Protein AF-A0A357MAT4-F1 (afdb_monomer_lite)

pLDDT: mean 71.44, std 9.18, range [45.97, 84.75]

Secondary structure (DSSP, 8-state):
-HHHHHHHHHHHHHTS--GGGT--HHHHHHHHHHHHHHHHH-HHHHHHHHHHHHHHHHHHHHHHHHHHHHHHHHHHHHTT--S--HHHHHHHHHHHHHHHHHHHHHHHHHHHHHHHHHHHHHHHHHTT-HHHHHHHHHHHHHHHHHHHHHHHHHHHHHHHHHTTS-HHHHHHHHHHTHHHHHHHHHHHHHHHHHHHHHHHHHHHHSTTHHHHHHHHHTHHHHHHHHHHHHHHHHHHHHHHHS--

Structure (mmCIF, N/CA/C/O backbone):
data_AF-A0A357MAT4-F1
#
_entry.id   AF-A0A357MAT4-F1
#
loop_
_atom_site.group_PDB
_atom_site.id
_atom_site.type_symbol
_atom_site.label_atom_id
_atom_site.label_alt_id
_atom_site.label_comp_id
_atom_site.label_asym_id
_atom_site.label_entity_id
_atom_site.label_seq_id
_atom_site.pdbx_PDB_ins_code
_atom_site.Cartn_x
_atom_site.Cartn_y
_atom_site.Cartn_z
_atom_site.occupancy
_atom_site.B_iso_or_equiv
_atom_site.auth_seq_id
_atom_site.auth_comp_id
_atom_site.auth_asym_id
_atom_site.auth_atom_id
_atom_site.pdbx_PDB_model_num
ATOM 1 N N . MET A 1 1 ? 20.021 -14.753 -4.286 1.00 45.97 1 MET A N 1
ATOM 2 C CA . MET A 1 1 ? 19.630 -13.656 -5.207 1.00 45.97 1 MET A CA 1
ATOM 3 C C . MET A 1 1 ? 20.677 -13.341 -6.278 1.00 45.97 1 MET A C 1
ATOM 5 O O . MET A 1 1 ? 20.284 -13.210 -7.426 1.00 45.97 1 MET A O 1
ATOM 9 N N . TYR A 1 2 ? 21.981 -13.279 -5.967 1.00 47.91 2 TYR A N 1
ATOM 10 C CA . TYR A 1 2 ? 23.030 -12.974 -6.963 1.00 47.91 2 TYR A CA 1
ATOM 11 C C . TYR A 1 2 ? 23.080 -13.967 -8.148 1.00 47.91 2 TYR A C 1
ATOM 13 O O . TYR A 1 2 ? 23.203 -13.549 -9.293 1.00 47.91 2 TYR A O 1
ATOM 21 N N . GLY A 1 3 ? 22.872 -15.271 -7.908 1.00 52.88 3 GLY A N 1
ATOM 22 C CA . GLY A 1 3 ? 22.793 -16.282 -8.978 1.00 52.88 3 GLY A CA 1
ATOM 23 C C . GLY A 1 3 ? 21.565 -16.158 -9.895 1.00 52.88 3 GLY A C 1
ATOM 24 O O . GLY A 1 3 ? 21.659 -16.436 -11.087 1.00 52.88 3 GLY A O 1
ATOM 25 N N . PHE A 1 4 ? 20.435 -15.668 -9.370 1.00 51.75 4 PHE A N 1
ATOM 26 C CA . PHE A 1 4 ? 19.245 -15.371 -10.176 1.00 51.75 4 PHE A CA 1
ATOM 27 C C . PHE A 1 4 ? 19.515 -14.165 -11.078 1.00 51.75 4 PHE A C 1
ATOM 29 O O . PHE A 1 4 ? 19.308 -14.238 -12.275 1.00 51.75 4 PHE A O 1
ATOM 36 N N . ILE A 1 5 ? 20.104 -13.094 -10.539 1.00 53.62 5 ILE A N 1
ATOM 37 C CA . ILE A 1 5 ? 20.473 -11.903 -11.322 1.00 53.62 5 ILE A CA 1
ATOM 38 C C . ILE A 1 5 ? 21.518 -12.249 -12.398 1.00 53.62 5 ILE A C 1
ATOM 40 O O . ILE A 1 5 ? 21.397 -11.814 -13.540 1.00 53.62 5 ILE A O 1
ATOM 44 N N . ARG A 1 6 ? 22.513 -13.083 -12.079 1.00 52.91 6 ARG A N 1
ATOM 45 C CA . ARG A 1 6 ? 23.557 -13.482 -13.034 1.00 52.91 6 ARG A CA 1
ATOM 46 C C . ARG A 1 6 ? 23.057 -14.409 -14.147 1.00 52.91 6 ARG A C 1
ATOM 48 O O . ARG A 1 6 ? 23.555 -14.311 -15.258 1.00 52.91 6 ARG A O 1
ATOM 55 N N . SER A 1 7 ? 22.098 -15.291 -13.869 1.00 54.94 7 SER A N 1
ATOM 56 C CA . SER A 1 7 ? 21.519 -16.177 -14.896 1.00 54.94 7 SER A CA 1
ATOM 57 C C . SER A 1 7 ? 20.411 -15.506 -15.707 1.00 54.94 7 SER A C 1
ATOM 59 O O . SER A 1 7 ? 20.266 -15.796 -16.886 1.00 54.94 7 SER A O 1
ATOM 61 N N . ALA A 1 8 ? 19.661 -14.588 -15.095 1.00 56.62 8 ALA A N 1
ATOM 62 C CA . ALA A 1 8 ? 18.518 -13.913 -15.701 1.00 56.62 8 ALA A CA 1
ATOM 63 C C . ALA A 1 8 ? 18.887 -12.650 -16.468 1.00 56.62 8 ALA A C 1
ATOM 65 O O . ALA A 1 8 ? 18.493 -12.452 -17.609 1.00 56.62 8 ALA A O 1
ATOM 66 N N . ILE A 1 9 ? 19.592 -11.752 -15.788 1.00 54.16 9 ILE A N 1
ATOM 67 C CA . ILE A 1 9 ? 19.637 -10.333 -16.139 1.00 54.16 9 ILE A CA 1
ATOM 68 C C . ILE A 1 9 ? 20.920 -10.020 -16.911 1.00 54.16 9 ILE A C 1
ATOM 70 O O . ILE A 1 9 ? 20.888 -9.246 -17.859 1.00 54.16 9 ILE A O 1
ATOM 74 N N . VAL A 1 10 ? 22.038 -10.665 -16.569 1.00 58.78 10 VAL A N 1
ATOM 75 C CA . VAL A 1 10 ? 23.327 -10.480 -17.260 1.00 58.78 10 VAL A CA 1
ATOM 76 C C . VAL A 1 10 ? 23.287 -10.847 -18.753 1.00 58.78 10 VAL A C 1
ATOM 78 O O . VAL A 1 10 ? 23.742 -10.024 -19.543 1.00 58.78 10 VAL A O 1
ATOM 81 N N . PRO A 1 11 ? 22.736 -11.997 -19.194 1.00 60.16 11 PRO A N 1
ATOM 82 C CA . PRO A 1 11 ? 22.680 -12.304 -20.627 1.00 60.16 11 PRO A CA 1
ATOM 83 C C . PRO A 1 11 ? 21.765 -11.344 -21.404 1.00 60.16 11 PRO A C 1
ATOM 85 O O . PRO A 1 11 ? 22.065 -11.002 -22.543 1.00 60.16 11 PRO A O 1
ATOM 88 N N . ILE A 1 12 ? 20.697 -10.851 -20.769 1.00 58.66 12 ILE A N 1
ATOM 89 C CA . ILE A 1 12 ? 19.778 -9.850 -21.334 1.00 58.66 12 ILE A CA 1
ATOM 90 C C . ILE A 1 12 ? 20.476 -8.484 -21.462 1.00 58.66 12 ILE A C 1
ATOM 92 O O . ILE A 1 12 ? 20.343 -7.818 -22.483 1.00 58.66 12 ILE A O 1
ATOM 96 N N . LEU A 1 13 ? 21.262 -8.066 -20.463 1.00 57.44 13 LEU A N 1
ATOM 97 C CA . LEU A 1 13 ? 22.020 -6.809 -20.527 1.00 57.44 13 LEU A CA 1
ATOM 98 C C . LEU A 1 13 ? 23.170 -6.856 -21.537 1.00 57.44 13 LEU A C 1
ATOM 100 O O . LEU A 1 13 ? 23.398 -5.870 -22.225 1.00 57.44 13 LEU A O 1
ATOM 104 N N . LEU A 1 14 ? 23.871 -7.987 -21.656 1.00 58.31 14 LEU A N 1
ATOM 105 C CA . LEU A 1 14 ? 24.974 -8.148 -22.614 1.00 58.31 14 LEU A CA 1
ATOM 106 C C . LEU A 1 14 ? 24.498 -8.201 -24.073 1.00 58.31 14 LEU A C 1
ATOM 108 O O . LEU A 1 14 ? 25.274 -7.903 -24.976 1.00 58.31 14 LEU A O 1
ATOM 112 N N . ARG A 1 15 ? 23.235 -8.577 -24.311 1.00 62.19 15 ARG A N 1
ATOM 113 C CA . ARG A 1 15 ? 22.620 -8.638 -25.647 1.00 62.19 15 ARG A CA 1
ATOM 114 C C . ARG A 1 15 ? 21.902 -7.338 -26.032 1.00 62.19 15 ARG A C 1
ATOM 116 O O . ARG A 1 15 ? 21.429 -7.221 -27.160 1.00 62.19 15 ARG A O 1
ATOM 123 N N . TYR A 1 16 ? 21.823 -6.365 -25.120 1.00 55.22 16 TYR A N 1
ATOM 124 C CA . TYR A 1 16 ? 21.190 -5.078 -25.383 1.00 55.22 16 TYR A CA 1
ATOM 125 C C . TYR A 1 16 ? 22.105 -4.205 -26.261 1.00 55.22 16 TYR A C 1
ATOM 127 O O . TYR A 1 16 ? 23.235 -3.921 -25.864 1.00 55.22 16 TYR A O 1
ATOM 135 N N . PRO A 1 17 ? 21.649 -3.758 -27.446 1.00 54.06 17 PRO A N 1
ATOM 136 C CA . PRO A 1 17 ? 22.459 -2.929 -28.327 1.00 54.06 17 PRO A CA 1
ATOM 137 C C . PRO A 1 17 ? 22.565 -1.514 -27.748 1.00 54.06 17 PRO A C 1
ATOM 139 O O . PRO A 1 17 ? 21.643 -0.689 -27.856 1.00 54.06 17 PRO A O 1
ATOM 142 N N . ASP A 1 18 ? 23.695 -1.247 -27.098 1.00 54.62 18 ASP A N 1
ATOM 143 C CA . ASP A 1 18 ? 24.001 0.071 -26.565 1.00 54.62 18 ASP A CA 1
ATOM 144 C C . ASP A 1 18 ? 24.353 1.053 -27.694 1.00 54.62 18 ASP A C 1
ATOM 146 O O . ASP A 1 18 ? 24.958 0.681 -28.707 1.00 54.62 18 ASP A O 1
ATOM 150 N N . LYS A 1 19 ? 23.949 2.318 -27.538 1.00 52.38 19 LYS A N 1
ATOM 151 C CA . LYS A 1 19 ? 24.210 3.372 -28.541 1.00 52.38 19 LYS A CA 1
ATOM 152 C C . LYS A 1 19 ? 25.709 3.643 -28.678 1.00 52.38 19 LYS A C 1
ATOM 154 O O . LYS A 1 19 ? 26.174 3.903 -29.783 1.00 52.38 19 LYS A O 1
ATOM 159 N N . ASP A 1 20 ? 26.443 3.485 -27.582 1.00 51.28 20 ASP A N 1
ATOM 160 C CA . ASP A 1 20 ? 27.891 3.693 -27.518 1.00 51.28 20 ASP A CA 1
ATOM 161 C C . ASP A 1 20 ? 28.686 2.508 -28.106 1.00 51.28 20 ASP A C 1
ATOM 163 O O . ASP A 1 20 ? 29.877 2.630 -28.377 1.00 51.28 20 ASP A O 1
ATOM 167 N N . ALA A 1 21 ? 28.019 1.377 -28.375 1.00 50.16 21 ALA A N 1
ATOM 168 C CA . ALA A 1 21 ? 28.594 0.167 -28.969 1.00 50.16 21 ALA A CA 1
ATOM 169 C C . ALA A 1 21 ? 28.210 -0.035 -30.455 1.00 50.16 21 ALA A C 1
ATOM 171 O O . ALA A 1 21 ? 28.387 -1.125 -30.997 1.00 50.16 21 ALA A O 1
ATOM 172 N N . GLY A 1 22 ? 27.668 0.994 -31.126 1.00 46.72 22 GLY A N 1
ATOM 173 C CA . GLY A 1 22 ? 27.293 0.934 -32.550 1.00 46.72 22 GLY A CA 1
ATOM 174 C C . GLY A 1 22 ? 25.881 0.401 -32.834 1.00 46.72 22 GLY A C 1
ATOM 175 O O . GLY A 1 22 ? 25.564 0.061 -33.975 1.00 46.72 22 GLY A O 1
ATOM 176 N N . GLY A 1 23 ? 25.008 0.327 -31.823 1.00 54.97 23 GLY A N 1
ATOM 177 C CA . GLY A 1 23 ? 23.627 -0.133 -31.979 1.00 54.97 23 GLY A CA 1
ATOM 178 C C . GLY A 1 23 ? 22.739 0.846 -32.760 1.00 54.97 23 GLY A C 1
ATOM 179 O O . GLY A 1 23 ? 22.463 1.956 -32.303 1.00 54.97 23 GLY A O 1
ATOM 180 N N . SER A 1 24 ? 22.220 0.419 -33.917 1.00 60.38 24 SER A N 1
ATOM 181 C CA . SER A 1 24 ? 21.216 1.176 -34.677 1.00 60.38 24 SER A CA 1
ATOM 182 C C . SER A 1 24 ? 19.848 1.160 -33.972 1.00 60.38 24 SER A C 1
ATOM 184 O O . SER A 1 24 ? 19.493 0.202 -33.282 1.00 60.38 24 SER A O 1
ATOM 186 N N . GLY A 1 25 ? 19.029 2.203 -34.168 1.00 60.25 25 GLY A N 1
ATOM 187 C CA . GLY A 1 25 ? 17.660 2.258 -33.621 1.00 60.25 25 GLY A CA 1
ATOM 188 C C . GLY A 1 25 ? 16.782 1.064 -34.037 1.00 60.25 25 GLY A C 1
ATOM 189 O O . GLY A 1 25 ? 15.909 0.647 -33.278 1.00 60.25 25 GLY A O 1
ATOM 190 N N . MET A 1 26 ? 17.084 0.460 -35.192 1.00 57.47 26 MET A N 1
ATOM 191 C CA . MET A 1 26 ? 16.448 -0.758 -35.702 1.00 57.47 26 MET A CA 1
ATOM 192 C C . MET A 1 26 ? 16.825 -2.005 -34.886 1.00 57.47 26 MET A C 1
ATOM 194 O O . MET A 1 26 ? 15.960 -2.825 -34.593 1.00 57.47 26 MET A O 1
ATOM 198 N N . GLY A 1 27 ? 18.084 -2.128 -34.445 1.00 59.72 27 GLY A N 1
ATOM 199 C CA . GLY A 1 27 ? 18.532 -3.241 -33.598 1.00 59.72 27 GLY A CA 1
ATOM 200 C C . GLY A 1 27 ? 17.849 -3.255 -32.230 1.00 59.72 27 GLY A C 1
ATOM 201 O O . GLY A 1 27 ? 17.537 -4.313 -31.690 1.00 59.72 27 GLY A O 1
ATOM 202 N N . ARG A 1 28 ? 17.522 -2.074 -31.697 1.00 62.62 28 ARG A N 1
ATOM 203 C CA . ARG A 1 28 ? 16.765 -1.949 -30.447 1.00 62.62 28 ARG A CA 1
ATOM 204 C C . ARG A 1 28 ? 15.305 -2.381 -30.610 1.00 62.62 28 ARG A C 1
ATOM 206 O O . ARG A 1 28 ? 14.778 -3.053 -29.732 1.00 62.62 28 ARG A O 1
ATOM 213 N N . LEU A 1 29 ? 14.668 -2.032 -31.730 1.00 62.75 29 LEU A N 1
ATOM 214 C CA . LEU A 1 29 ? 13.310 -2.486 -32.053 1.00 62.75 29 LEU A CA 1
ATOM 215 C C . LEU A 1 29 ? 13.255 -4.003 -32.269 1.00 62.75 29 LEU A C 1
ATOM 217 O O . LEU A 1 29 ? 12.380 -4.653 -31.703 1.00 62.75 29 LEU A O 1
ATOM 221 N N . LEU A 1 30 ? 14.215 -4.575 -33.004 1.00 65.31 30 LEU A N 1
ATOM 222 C CA . LEU A 1 30 ? 14.318 -6.029 -33.175 1.00 65.31 30 LEU A CA 1
ATOM 223 C C . LEU A 1 30 ? 14.513 -6.752 -31.840 1.00 65.31 30 LEU A C 1
ATOM 225 O O . LEU A 1 30 ? 13.846 -7.750 -31.600 1.00 65.31 30 LEU A O 1
ATOM 229 N N . TYR A 1 31 ? 15.348 -6.217 -30.948 1.00 65.56 31 TYR A N 1
ATOM 230 C CA . TYR A 1 31 ? 15.530 -6.772 -29.608 1.00 65.56 31 TYR A CA 1
ATOM 231 C C . TYR A 1 31 ? 14.231 -6.771 -28.785 1.00 65.56 31 TYR A C 1
ATOM 233 O O . TYR A 1 31 ? 13.939 -7.736 -28.083 1.00 65.56 31 TYR A O 1
ATOM 241 N N . TYR A 1 32 ? 13.412 -5.717 -28.889 1.00 65.25 32 TYR A N 1
ATOM 242 C CA . TYR A 1 32 ? 12.100 -5.683 -28.235 1.00 65.25 32 TYR A CA 1
ATOM 243 C C . TYR A 1 32 ? 11.132 -6.721 -28.809 1.00 65.25 32 TYR A C 1
ATOM 245 O O . TYR A 1 32 ? 10.424 -7.374 -28.042 1.00 65.25 32 TYR A O 1
ATOM 253 N N . VAL A 1 33 ? 11.118 -6.895 -30.132 1.00 66.38 33 VAL A N 1
ATOM 254 C CA . VAL A 1 33 ? 10.278 -7.898 -30.804 1.00 66.38 33 VAL A CA 1
ATOM 255 C C . VAL A 1 33 ? 10.732 -9.312 -30.434 1.00 66.38 33 VAL A C 1
ATOM 257 O O . VAL A 1 33 ? 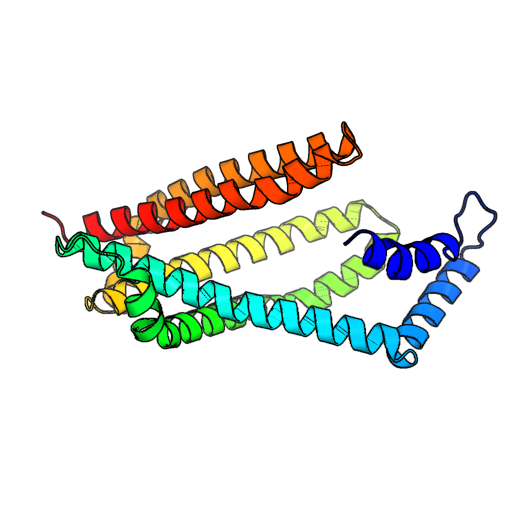9.913 -10.131 -30.025 1.00 66.38 33 VAL A O 1
ATOM 260 N N . GLU A 1 34 ? 12.035 -9.591 -30.473 1.00 66.62 34 GLU A N 1
ATOM 261 C CA . GLU A 1 34 ? 12.607 -10.880 -30.064 1.00 66.62 34 GLU A CA 1
ATOM 262 C C . GLU A 1 34 ? 12.360 -11.160 -28.572 1.00 66.62 34 GLU A C 1
ATOM 264 O O . GLU A 1 34 ? 12.055 -12.292 -28.194 1.00 66.62 34 GLU A O 1
ATOM 269 N N . GLY A 1 35 ? 12.395 -10.127 -27.725 1.00 63.06 35 GLY A N 1
ATOM 270 C CA . GLY A 1 35 ? 12.016 -10.215 -26.316 1.00 63.06 35 GLY A CA 1
ATOM 271 C C . GLY A 1 35 ? 10.545 -10.590 -26.110 1.00 63.06 35 GLY A C 1
ATOM 272 O O . GLY A 1 35 ? 10.250 -11.437 -25.267 1.00 63.06 35 GLY A O 1
ATOM 273 N N . GLN A 1 36 ? 9.626 -10.025 -26.903 1.00 63.50 36 GLN A N 1
ATOM 274 C CA . GLN A 1 36 ? 8.206 -10.402 -26.875 1.00 63.50 36 GLN A CA 1
ATOM 275 C C . GLN A 1 36 ? 7.980 -11.850 -27.330 1.00 63.50 36 GLN A C 1
ATOM 277 O O . GLN A 1 36 ? 7.218 -12.569 -26.688 1.00 63.50 36 GLN A O 1
ATOM 282 N N . PHE A 1 37 ? 8.686 -12.312 -28.365 1.00 61.38 37 PHE A N 1
ATOM 283 C CA . PHE A 1 37 ? 8.615 -13.713 -28.802 1.00 61.38 37 PHE A CA 1
ATOM 284 C C . PHE A 1 37 ? 9.250 -14.685 -27.795 1.00 61.38 37 PHE A C 1
ATOM 286 O O . PHE A 1 37 ? 8.729 -15.780 -27.571 1.00 61.38 37 PHE A O 1
ATOM 293 N N . SER A 1 38 ? 10.340 -14.284 -27.138 1.00 62.47 38 SER A N 1
ATOM 294 C CA . SER A 1 38 ? 11.015 -15.099 -26.118 1.00 62.47 38 SER A CA 1
ATOM 295 C C . SER A 1 38 ? 10.158 -15.279 -24.863 1.00 62.47 38 SER A C 1
ATOM 297 O O . SER A 1 38 ? 10.173 -16.350 -24.263 1.00 62.47 38 SER A O 1
ATOM 299 N N . LEU A 1 39 ? 9.366 -14.265 -24.495 1.00 60.88 39 LEU A N 1
ATOM 300 C CA . LEU A 1 39 ? 8.408 -14.331 -23.385 1.00 60.88 39 LEU A CA 1
ATOM 301 C C . LEU A 1 39 ? 7.350 -15.428 -23.564 1.00 60.88 39 LEU A C 1
ATOM 303 O O . LEU A 1 39 ? 6.926 -16.016 -22.570 1.00 60.88 39 LEU A O 1
ATOM 307 N N . ASP A 1 40 ? 6.938 -15.710 -24.802 1.00 64.81 40 ASP A N 1
ATOM 308 C CA . ASP A 1 40 ? 5.955 -16.758 -25.090 1.00 64.81 40 ASP A CA 1
ATOM 309 C C . ASP A 1 40 ? 6.621 -18.128 -25.313 1.00 64.81 40 ASP A C 1
ATOM 311 O O . ASP A 1 40 ? 6.133 -19.159 -24.847 1.00 64.81 40 ASP A O 1
ATOM 315 N N . THR A 1 41 ? 7.790 -18.149 -25.955 1.00 64.31 41 THR A N 1
ATOM 316 C CA . THR A 1 41 ? 8.402 -19.397 -26.443 1.00 64.31 41 THR A CA 1
ATOM 317 C C . THR A 1 41 ? 9.315 -20.082 -25.417 1.00 64.31 41 THR A C 1
ATOM 319 O O . THR A 1 41 ? 9.433 -21.306 -25.435 1.00 64.31 41 THR A O 1
ATOM 322 N N . ASP A 1 42 ? 9.955 -19.340 -24.503 1.00 75.44 42 ASP A N 1
ATOM 323 C CA . ASP A 1 42 ? 10.943 -19.914 -23.579 1.00 75.44 42 ASP A CA 1
ATOM 324 C C . ASP A 1 42 ? 10.286 -20.501 -22.303 1.00 75.44 42 ASP A C 1
ATOM 326 O O . ASP A 1 42 ? 9.723 -19.762 -21.478 1.00 75.44 42 ASP A O 1
ATOM 330 N N . PRO A 1 43 ? 10.379 -21.826 -22.067 1.00 75.94 43 PRO A N 1
ATOM 331 C CA . PRO A 1 43 ? 9.826 -22.462 -20.869 1.00 75.94 43 PRO A CA 1
ATOM 332 C C . PRO A 1 43 ? 10.501 -21.995 -19.565 1.00 75.94 43 PRO A C 1
ATOM 334 O O . PRO A 1 43 ? 9.879 -22.028 -18.495 1.00 75.94 43 PRO A O 1
ATOM 337 N N . THR A 1 44 ? 11.744 -21.511 -19.624 1.00 75.31 44 THR A N 1
ATOM 338 C CA . THR A 1 44 ? 12.495 -21.000 -18.466 1.00 75.31 44 THR A CA 1
ATOM 339 C C . THR A 1 44 ? 11.905 -19.683 -17.977 1.00 75.31 44 THR A C 1
ATOM 341 O O . THR A 1 44 ? 11.622 -19.528 -16.784 1.00 75.31 44 THR A O 1
ATOM 344 N N . ILE A 1 45 ? 11.639 -18.759 -18.908 1.00 74.31 45 ILE A N 1
ATOM 345 C CA . ILE A 1 45 ? 11.018 -17.460 -18.617 1.00 74.31 45 ILE A CA 1
ATOM 346 C C . ILE A 1 45 ? 9.621 -17.680 -18.035 1.00 74.31 45 ILE A C 1
ATOM 348 O O . ILE A 1 45 ? 9.283 -17.094 -17.005 1.00 74.31 45 ILE A O 1
ATOM 352 N N . ARG A 1 46 ? 8.845 -18.601 -18.621 1.00 76.69 46 ARG A N 1
ATOM 353 C CA . ARG A 1 46 ? 7.520 -18.986 -18.118 1.00 76.69 46 ARG A CA 1
ATOM 354 C C . ARG A 1 46 ? 7.581 -19.495 -16.675 1.00 76.69 46 ARG A C 1
ATOM 356 O O . ARG A 1 46 ? 6.789 -19.063 -15.840 1.00 76.69 46 ARG A O 1
ATOM 363 N N . THR A 1 47 ? 8.544 -20.358 -16.357 1.00 79.50 47 THR A N 1
ATOM 364 C CA . THR A 1 47 ? 8.738 -20.892 -14.995 1.00 79.50 47 THR A CA 1
ATOM 365 C C . THR A 1 47 ? 9.051 -19.780 -13.994 1.00 79.50 47 THR A C 1
ATOM 367 O O . THR A 1 47 ? 8.516 -19.759 -12.885 1.00 79.50 47 THR A O 1
ATOM 370 N N . TRP A 1 48 ? 9.880 -18.811 -14.378 1.00 76.75 48 TRP A N 1
ATOM 371 C CA . TRP A 1 48 ? 10.201 -17.670 -13.520 1.00 76.75 48 TRP A CA 1
ATOM 372 C C . TRP A 1 48 ? 9.015 -16.737 -13.316 1.00 76.75 48 TRP A C 1
ATOM 374 O O . TRP A 1 48 ? 8.814 -16.241 -12.207 1.00 76.75 48 TRP A O 1
ATOM 384 N N . LEU A 1 49 ? 8.207 -16.543 -14.355 1.00 78.44 49 LEU A N 1
ATOM 385 C CA . 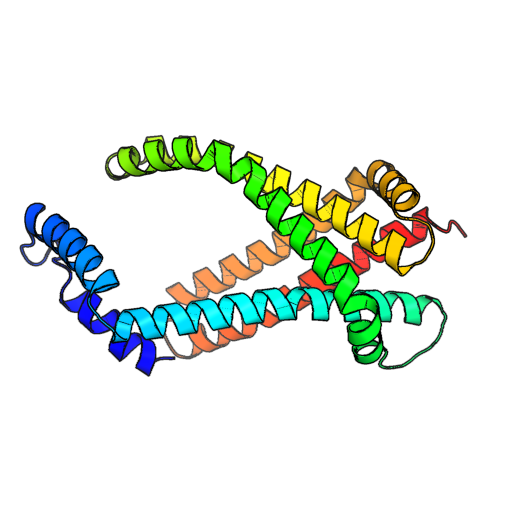LEU A 1 49 ? 6.988 -15.746 -14.295 1.00 78.44 49 LEU A CA 1
ATOM 386 C C . LEU A 1 49 ? 5.972 -16.384 -13.337 1.00 78.44 49 LEU A C 1
ATOM 388 O O . LEU A 1 49 ? 5.424 -15.690 -12.481 1.00 78.44 49 LEU A O 1
ATOM 392 N N . TRP A 1 50 ? 5.815 -17.712 -13.382 1.00 81.00 50 TRP A N 1
ATOM 393 C CA . TRP A 1 50 ? 5.006 -18.464 -12.416 1.00 81.00 50 TRP A CA 1
ATOM 394 C C . TRP A 1 50 ? 5.555 -18.400 -10.991 1.00 81.00 50 TRP A C 1
ATOM 396 O O . TRP A 1 50 ? 4.779 -18.208 -10.057 1.00 81.00 50 TRP A O 1
ATOM 406 N N . MET A 1 51 ? 6.873 -18.505 -10.797 1.00 80.62 51 MET A N 1
ATOM 407 C CA . MET A 1 51 ? 7.474 -18.334 -9.469 1.00 80.62 51 MET A CA 1
ATOM 408 C C . MET A 1 51 ? 7.219 -16.928 -8.920 1.00 80.62 51 MET A C 1
ATOM 410 O O . MET A 1 51 ? 6.806 -16.780 -7.770 1.00 80.62 51 MET A O 1
ATOM 414 N N . PHE A 1 52 ? 7.416 -15.892 -9.738 1.00 79.56 52 PHE A N 1
ATOM 415 C CA . PHE A 1 52 ? 7.146 -14.511 -9.347 1.00 79.56 52 PHE A CA 1
ATOM 416 C C . PHE A 1 52 ? 5.665 -14.304 -9.015 1.00 79.56 52 PHE A C 1
ATOM 418 O O . PHE A 1 52 ? 5.347 -13.716 -7.981 1.00 79.56 52 PHE A O 1
ATOM 425 N N . LEU A 1 53 ? 4.764 -14.855 -9.833 1.00 82.81 53 LEU A N 1
ATOM 426 C CA . LEU A 1 53 ? 3.328 -14.845 -9.573 1.00 82.81 53 LEU A CA 1
ATOM 427 C C . LEU A 1 53 ? 3.000 -15.542 -8.245 1.00 82.81 53 LEU A C 1
ATOM 429 O O . LEU A 1 53 ? 2.266 -14.984 -7.434 1.00 82.81 53 LEU A O 1
ATOM 433 N N . GLY A 1 54 ? 3.597 -16.705 -7.978 1.00 84.75 54 GLY A N 1
ATOM 434 C CA . GLY A 1 54 ? 3.451 -17.428 -6.716 1.00 84.75 54 GLY A CA 1
ATOM 435 C C . GLY A 1 54 ? 3.887 -16.594 -5.510 1.00 84.75 54 GLY A C 1
ATOM 436 O O . GLY A 1 54 ? 3.150 -16.502 -4.529 1.00 84.75 54 GLY A O 1
ATOM 437 N N . PHE A 1 55 ? 5.030 -15.905 -5.594 1.00 82.31 55 PHE A N 1
ATOM 438 C CA . PHE A 1 55 ? 5.480 -14.986 -4.541 1.00 82.31 55 PHE A CA 1
ATOM 439 C C . PHE A 1 55 ? 4.534 -13.798 -4.346 1.00 82.31 55 PHE A C 1
ATOM 441 O O . PHE A 1 55 ? 4.283 -13.392 -3.208 1.00 82.31 55 PHE A O 1
ATOM 448 N N . VAL A 1 56 ? 4.001 -13.239 -5.435 1.00 78.75 56 VAL A N 1
ATOM 449 C CA . VAL A 1 56 ? 3.018 -12.152 -5.374 1.00 78.75 56 VAL A CA 1
ATOM 450 C C . VAL A 1 56 ? 1.745 -12.635 -4.686 1.00 78.75 56 VAL A C 1
ATOM 452 O O . VAL A 1 56 ? 1.314 -11.994 -3.731 1.00 78.75 56 VAL A O 1
ATOM 455 N N . VAL A 1 57 ? 1.196 -13.782 -5.090 1.00 78.88 57 VAL A N 1
ATOM 456 C CA . VAL A 1 57 ? 0.004 -14.388 -4.475 1.00 78.88 57 VAL A CA 1
ATOM 457 C C . VAL A 1 57 ? 0.245 -14.689 -2.998 1.00 78.88 57 VAL A C 1
ATOM 459 O O . VAL A 1 57 ? -0.564 -14.311 -2.154 1.00 78.88 57 VAL A O 1
ATOM 462 N N . LEU A 1 58 ? 1.388 -15.284 -2.653 1.00 80.38 58 LEU A N 1
ATOM 463 C CA . LEU A 1 58 ? 1.747 -15.570 -1.267 1.00 80.38 58 LEU A CA 1
ATOM 464 C C . LEU A 1 58 ? 1.796 -14.290 -0.424 1.00 80.38 58 LEU A C 1
ATOM 466 O O . LEU A 1 58 ? 1.239 -14.239 0.671 1.00 80.38 58 LEU A O 1
ATOM 470 N N . ARG A 1 59 ? 2.422 -13.227 -0.938 1.00 75.94 59 ARG A N 1
ATOM 471 C CA . ARG A 1 59 ? 2.499 -11.930 -0.253 1.00 75.94 59 ARG A CA 1
ATOM 472 C C . ARG A 1 59 ? 1.128 -11.271 -0.109 1.00 75.94 59 ARG A C 1
ATOM 474 O O . ARG A 1 59 ? 0.844 -10.669 0.932 1.00 75.94 59 ARG A O 1
ATOM 481 N N . LEU A 1 60 ? 0.309 -11.367 -1.151 1.00 72.06 60 LEU A N 1
ATOM 482 C CA . LEU A 1 60 ? -1.064 -10.878 -1.198 1.00 72.06 60 LEU A CA 1
ATOM 483 C C . LEU A 1 60 ? -1.942 -11.590 -0.162 1.00 72.06 60 LEU A C 1
ATOM 485 O O . LEU A 1 60 ? -2.763 -10.931 0.466 1.00 72.06 60 LEU A O 1
ATOM 489 N N . LEU A 1 61 ? -1.714 -12.884 0.079 1.00 73.12 61 LEU A N 1
ATOM 490 C CA . LEU A 1 61 ? -2.382 -13.650 1.130 1.00 73.12 61 LEU A CA 1
ATOM 491 C C . LEU A 1 61 ? -1.822 -13.332 2.521 1.00 73.12 61 LEU A C 1
ATOM 493 O O . LEU A 1 61 ? -2.592 -12.996 3.409 1.00 73.12 61 LEU A O 1
ATOM 497 N N . LEU A 1 62 ? -0.503 -13.362 2.743 1.00 72.19 62 LEU A N 1
ATOM 498 C CA . LEU A 1 62 ? 0.073 -13.154 4.084 1.00 72.19 62 LEU A CA 1
ATOM 499 C C . LEU A 1 62 ? -0.226 -11.766 4.669 1.00 72.19 62 LEU A C 1
ATOM 501 O O . LEU A 1 62 ? -0.453 -11.632 5.871 1.00 72.19 62 LEU A O 1
ATOM 505 N N . SER A 1 63 ? -0.215 -10.725 3.834 1.00 72.06 63 SER A N 1
ATOM 506 C CA . SER A 1 63 ? -0.393 -9.336 4.280 1.00 72.06 63 SER A CA 1
ATOM 507 C C . SER A 1 63 ? -1.701 -9.095 5.063 1.00 72.06 63 SER A C 1
ATOM 509 O O . SER A 1 63 ? -1.627 -8.528 6.156 1.00 72.06 63 SER A O 1
ATOM 511 N N . PRO A 1 64 ? -2.890 -9.503 4.575 1.00 67.06 64 PRO A N 1
ATOM 512 C CA . PRO A 1 64 ? -4.141 -9.369 5.318 1.00 67.06 64 PRO A CA 1
ATOM 513 C C . PRO A 1 64 ? -4.210 -10.252 6.566 1.00 67.06 64 PRO A C 1
ATOM 515 O O . PRO A 1 64 ? -4.747 -9.800 7.573 1.00 67.06 64 PRO A O 1
ATOM 518 N N . PHE A 1 65 ? -3.619 -11.452 6.561 1.00 67.12 65 PHE A N 1
ATOM 519 C CA . PHE A 1 65 ? -3.569 -12.298 7.762 1.00 67.12 65 PHE A CA 1
ATOM 520 C C . PHE A 1 65 ? -2.762 -11.646 8.893 1.00 67.12 65 PHE A C 1
ATOM 522 O O . PHE A 1 65 ? -3.215 -11.621 10.037 1.00 67.12 65 PHE A O 1
ATOM 529 N N . ILE A 1 66 ? -1.618 -11.034 8.568 1.00 71.94 66 ILE A N 1
ATOM 530 C CA . ILE A 1 66 ? -0.810 -10.280 9.539 1.00 71.94 66 ILE A CA 1
ATOM 531 C C . ILE A 1 66 ? -1.595 -9.075 10.074 1.00 71.94 66 ILE A C 1
ATOM 533 O O . ILE A 1 66 ? -1.593 -8.823 11.279 1.00 71.94 66 ILE A O 1
ATOM 537 N N . ARG A 1 67 ? -2.305 -8.346 9.198 1.00 68.38 67 ARG A N 1
ATOM 538 C CA . ARG A 1 67 ? -3.174 -7.232 9.616 1.00 68.38 67 ARG A CA 1
ATOM 539 C C . ARG A 1 67 ? -4.281 -7.708 10.561 1.00 68.38 67 ARG A C 1
ATOM 541 O O . ARG A 1 67 ? -4.516 -7.057 11.571 1.00 68.38 67 ARG A O 1
ATOM 548 N N . ALA A 1 68 ? -4.919 -8.841 10.272 1.00 67.31 68 ALA A N 1
ATOM 549 C CA . ALA A 1 68 ? -5.983 -9.409 11.099 1.00 67.31 68 ALA A CA 1
ATOM 550 C C . ALA A 1 68 ? -5.500 -9.770 12.512 1.00 67.31 68 ALA A C 1
ATOM 552 O O . ALA A 1 68 ? -6.144 -9.397 13.493 1.00 67.31 68 ALA A O 1
ATOM 553 N N . GLY A 1 69 ? -4.350 -10.447 12.616 1.00 61.75 69 GLY A N 1
ATOM 554 C CA . GLY A 1 69 ? -3.741 -10.786 13.906 1.00 61.75 69 GLY A CA 1
ATOM 555 C C . GLY A 1 69 ? -3.408 -9.542 14.731 1.00 61.75 69 GLY A C 1
ATOM 556 O O . GLY A 1 69 ? -3.716 -9.485 15.918 1.00 61.75 69 GLY A O 1
ATOM 557 N N . LEU A 1 70 ? -2.873 -8.502 14.086 1.00 71.69 70 LEU A N 1
ATOM 558 C CA . LEU A 1 70 ? -2.515 -7.240 14.738 1.00 71.69 70 LEU A CA 1
ATOM 559 C C . LEU A 1 70 ? -3.736 -6.459 15.250 1.00 71.69 70 LEU A C 1
ATOM 561 O O . LEU A 1 70 ? -3.713 -5.909 16.348 1.00 71.69 70 LEU A O 1
ATOM 565 N N . LEU A 1 71 ? -4.818 -6.432 14.466 1.00 67.19 71 LEU A N 1
ATOM 566 C CA . LEU A 1 71 ? -6.090 -5.819 14.862 1.00 67.19 71 LEU A CA 1
ATOM 567 C C . LEU A 1 71 ? -6.711 -6.520 16.073 1.00 67.19 71 LEU A C 1
ATOM 569 O O . LEU A 1 71 ? -7.304 -5.866 16.930 1.00 67.19 71 LEU A O 1
ATOM 573 N N . HIS A 1 72 ? -6.584 -7.845 16.135 1.00 65.56 72 HIS A N 1
ATOM 574 C CA . HIS A 1 72 ? -7.116 -8.637 17.232 1.00 65.56 72 HIS A CA 1
ATOM 575 C C . HIS A 1 72 ? -6.336 -8.427 18.532 1.00 65.56 72 HIS A C 1
ATOM 577 O O . HIS A 1 72 ? -6.962 -8.227 19.569 1.00 65.56 72 HIS A O 1
ATOM 583 N N . GLU A 1 73 ? -5.002 -8.394 18.468 1.00 70.81 73 GLU A N 1
ATOM 584 C CA . GLU A 1 73 ? -4.137 -8.070 19.615 1.00 70.81 73 GLU A CA 1
ATOM 585 C C . GLU A 1 73 ? -4.492 -6.705 20.219 1.00 70.81 73 GLU A C 1
ATOM 587 O O . GLU A 1 73 ? -4.793 -6.609 21.405 1.00 70.81 73 GLU A O 1
ATOM 592 N N . LEU A 1 74 ? -4.608 -5.661 19.389 1.00 67.62 74 LEU A N 1
ATOM 593 C CA . LEU A 1 74 ? -5.004 -4.314 19.835 1.00 67.62 74 LEU A CA 1
ATOM 594 C C . LEU A 1 74 ? -6.395 -4.276 20.501 1.00 67.62 74 LEU A C 1
ATOM 596 O O . LEU A 1 74 ? -6.699 -3.389 21.308 1.00 67.62 74 LEU A O 1
ATOM 600 N N . HIS A 1 75 ? -7.277 -5.215 20.152 1.00 65.81 75 HIS A N 1
ATOM 601 C CA . HIS A 1 75 ? -8.600 -5.334 20.758 1.00 65.81 75 HIS A CA 1
ATOM 602 C C . HIS A 1 75 ? -8.601 -6.179 22.039 1.00 65.81 75 HIS A C 1
ATOM 604 O O . HIS A 1 75 ? -9.369 -5.895 22.957 1.00 65.81 75 HIS A O 1
ATOM 610 N N . GLN A 1 76 ? -7.743 -7.192 22.123 1.00 63.69 76 GLN A N 1
ATOM 611 C CA . GLN A 1 76 ? -7.538 -8.011 23.319 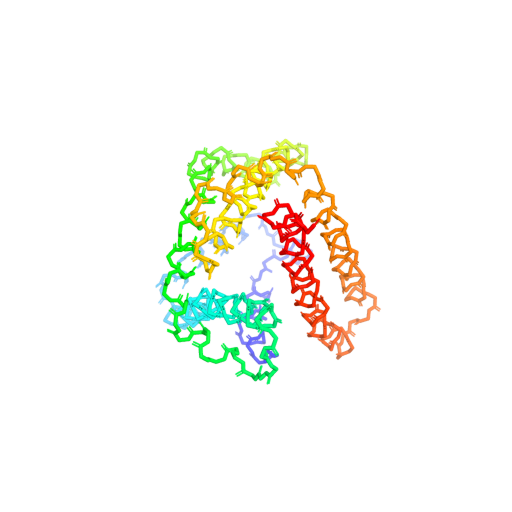1.00 63.69 76 GLN A CA 1
ATOM 612 C C . GLN A 1 76 ? -6.823 -7.218 24.423 1.00 63.69 76 GLN A C 1
ATOM 614 O O . GLN A 1 76 ? -7.297 -7.199 25.559 1.00 63.69 76 GLN A O 1
ATOM 619 N N . GLU A 1 77 ? -5.812 -6.414 24.072 1.00 62.03 77 GLU A N 1
ATOM 620 C CA . GLU A 1 77 ? -5.180 -5.460 24.995 1.00 62.03 77 GLU A CA 1
ATOM 621 C C . GLU A 1 77 ? -6.199 -4.475 25.596 1.00 62.03 77 GLU A C 1
ATOM 623 O O . GLU A 1 77 ? -6.103 -4.104 26.767 1.00 62.03 77 GLU A O 1
ATOM 628 N N . ARG A 1 78 ? -7.235 -4.083 24.833 1.00 61.62 78 ARG A N 1
ATOM 629 C CA . ARG A 1 78 ? -8.343 -3.254 25.347 1.00 61.62 78 ARG A CA 1
ATOM 630 C C . ARG A 1 78 ? -9.140 -3.966 26.445 1.00 61.62 78 ARG A C 1
ATOM 632 O O . ARG A 1 78 ? -9.633 -3.288 27.343 1.00 61.62 78 ARG A O 1
ATOM 639 N N . LYS A 1 79 ? -9.297 -5.290 26.371 1.00 60.03 79 LYS A N 1
ATOM 640 C CA . LYS A 1 79 ? -10.019 -6.089 27.376 1.00 60.03 79 LYS A CA 1
ATOM 641 C C . LYS A 1 79 ? -9.178 -6.372 28.628 1.00 60.03 79 LYS A C 1
ATOM 643 O O . LYS A 1 79 ? -9.701 -6.943 29.576 1.00 60.03 79 LYS A O 1
ATOM 648 N N . GLY A 1 80 ? -7.918 -5.922 28.662 1.00 58.91 80 GLY A N 1
ATOM 649 C CA . GLY A 1 80 ? -7.016 -6.091 29.804 1.00 58.91 80 GLY A CA 1
ATOM 650 C C . GLY A 1 80 ? -6.334 -7.460 29.857 1.00 58.91 80 GLY A C 1
ATOM 651 O O . GLY A 1 80 ? -5.582 -7.727 30.792 1.00 58.91 80 GLY A O 1
ATOM 652 N N . GLU A 1 81 ? -6.555 -8.309 28.853 1.00 61.41 81 GLU A N 1
ATOM 653 C CA . GLU A 1 81 ? -5.911 -9.613 28.743 1.00 61.41 81 GLU A CA 1
ATOM 654 C C . GLU A 1 81 ? -4.532 -9.433 28.096 1.00 61.41 81 GLU A C 1
ATOM 656 O O . GLU A 1 81 ? -4.408 -8.956 26.969 1.00 61.41 81 GLU A O 1
ATOM 661 N N . ARG A 1 82 ? -3.469 -9.776 28.833 1.00 53.50 82 ARG A N 1
ATOM 662 C CA . ARG A 1 82 ? -2.096 -9.803 28.314 1.00 53.50 82 ARG A CA 1
ATOM 663 C C . ARG A 1 82 ? -1.776 -11.221 27.850 1.00 53.50 82 ARG A C 1
ATOM 665 O O . ARG A 1 82 ? -1.690 -12.127 28.675 1.00 53.50 82 ARG A O 1
ATOM 672 N N . GLY A 1 83 ? -1.578 -11.407 26.550 1.00 57.25 83 GLY A N 1
ATOM 673 C CA . GLY A 1 83 ? -1.239 -12.693 25.942 1.00 57.25 83 GLY A CA 1
ATOM 674 C C . GLY A 1 83 ? -0.875 -12.531 24.467 1.00 57.25 83 GLY A C 1
ATOM 675 O O . GLY A 1 83 ? -1.112 -11.481 23.888 1.00 57.25 83 GLY A O 1
ATOM 676 N N . LEU A 1 84 ? -0.274 -13.562 23.866 1.00 60.22 84 LEU A N 1
ATOM 677 C CA . LEU A 1 84 ? -0.008 -13.625 22.422 1.00 60.22 84 LEU A CA 1
ATOM 678 C C . LEU A 1 84 ? -1.287 -14.055 21.681 1.00 60.22 84 LEU A C 1
ATOM 680 O O . LEU A 1 84 ? -1.440 -15.219 21.298 1.00 60.22 84 LEU A O 1
ATOM 684 N N . PHE A 1 85 ? -2.225 -13.131 21.488 1.00 62.84 85 PHE A N 1
ATOM 685 C CA . PHE A 1 85 ? -3.474 -13.373 20.759 1.00 62.84 85 PHE A CA 1
ATOM 686 C C . PHE A 1 85 ? -3.357 -13.197 19.236 1.00 62.84 85 PHE A C 1
ATOM 688 O O . PHE A 1 85 ? -4.336 -13.376 18.508 1.00 62.84 85 PHE A O 1
ATOM 695 N N . PHE A 1 86 ? -2.156 -12.952 18.718 1.00 62.03 86 PHE A N 1
ATOM 696 C CA . PHE A 1 86 ? -1.871 -12.737 17.303 1.00 62.03 8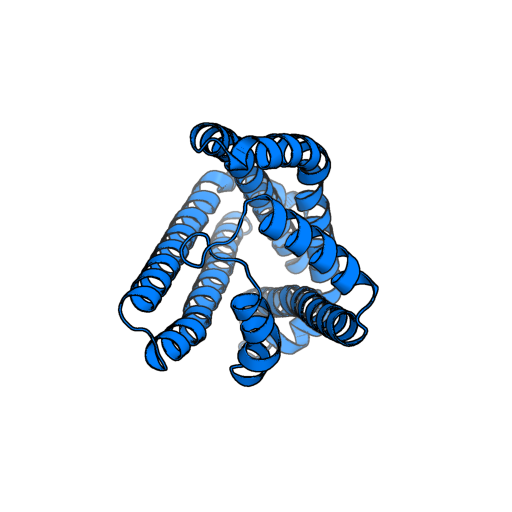6 PHE A CA 1
ATOM 697 C C . PHE A 1 86 ? -2.278 -13.943 16.452 1.00 62.03 86 PHE A C 1
ATOM 699 O O . PHE A 1 86 ? -2.964 -13.799 15.438 1.00 62.03 86 PHE A O 1
ATOM 706 N N . PHE A 1 87 ? -1.910 -15.151 16.889 1.00 68.25 87 PHE A N 1
ATOM 707 C CA . PHE A 1 87 ? -2.208 -16.390 16.166 1.00 68.25 87 PHE A CA 1
ATOM 708 C C . PHE A 1 87 ? -3.697 -16.784 16.232 1.00 68.25 87 PHE A C 1
ATOM 710 O O . PHE A 1 87 ? -4.267 -17.083 15.176 1.00 68.25 87 PHE A O 1
ATOM 717 N N . PRO A 1 88 ? -4.374 -16.738 17.401 1.00 64.50 88 PRO A N 1
ATOM 718 C CA . PRO A 1 88 ? -5.829 -16.896 17.470 1.00 64.50 88 PRO A CA 1
ATOM 719 C C . PRO A 1 88 ? -6.586 -15.871 16.615 1.00 64.50 88 PRO A C 1
ATOM 721 O O . PRO A 1 88 ? -7.497 -16.240 15.871 1.00 64.50 88 PRO A O 1
ATOM 724 N N . GLY A 1 89 ? -6.168 -14.602 16.656 1.00 60.97 89 GLY A N 1
ATOM 725 C CA . GLY A 1 89 ? -6.761 -13.516 15.876 1.00 60.97 89 GLY A CA 1
ATOM 726 C C . GLY A 1 89 ? -6.633 -13.717 14.371 1.00 60.97 89 GLY A C 1
ATOM 727 O O . GLY A 1 89 ? -7.590 -13.490 13.629 1.00 60.97 89 GLY A O 1
ATOM 728 N N . MET A 1 90 ? -5.486 -14.233 13.926 1.00 66.69 90 MET A N 1
ATOM 729 C CA . MET A 1 90 ? -5.246 -14.589 12.528 1.00 66.69 90 MET A CA 1
ATOM 730 C C . MET A 1 90 ? -6.202 -15.688 12.038 1.00 66.69 90 MET A C 1
ATOM 732 O O . MET A 1 90 ? -6.693 -15.611 10.912 1.00 66.69 90 MET A O 1
ATOM 736 N N . LYS A 1 91 ? -6.511 -16.684 12.878 1.00 67.19 91 LYS A N 1
ATOM 737 C CA . LYS A 1 91 ? -7.443 -17.771 12.534 1.00 67.19 91 LYS A CA 1
ATOM 738 C C . LYS A 1 91 ? -8.905 -17.313 12.536 1.00 67.19 91 LYS A C 1
ATOM 740 O O . LYS A 1 91 ? -9.677 -17.762 11.694 1.00 67.19 91 LYS A O 1
ATOM 745 N N . LEU A 1 92 ? -9.281 -16.427 13.459 1.00 65.12 92 LEU A N 1
ATOM 746 C CA . LEU A 1 92 ? -10.677 -16.035 13.674 1.00 65.12 92 LEU A CA 1
ATOM 747 C C . LEU A 1 92 ? -11.126 -14.879 12.764 1.00 65.12 92 LEU A C 1
ATOM 749 O O . LEU A 1 92 ? -12.234 -14.909 12.235 1.00 65.12 92 LEU A O 1
ATOM 753 N N . TYR A 1 93 ? -10.254 -13.896 12.521 1.00 65.56 93 TYR A N 1
ATOM 754 C CA . TYR A 1 93 ? -10.553 -12.715 11.696 1.00 65.56 93 TYR A CA 1
ATOM 755 C C . TYR A 1 93 ? -9.833 -12.704 10.340 1.00 65.56 93 TYR A C 1
ATOM 757 O O . TYR A 1 93 ? -10.021 -11.774 9.556 1.00 65.56 93 TYR A O 1
ATOM 765 N N . GLY A 1 94 ? -9.043 -13.734 10.021 1.00 63.66 94 GLY A N 1
ATOM 766 C CA . GLY A 1 94 ? -8.291 -13.805 8.765 1.00 63.66 94 GLY A CA 1
ATOM 767 C C . GLY A 1 94 ? -9.175 -13.746 7.516 1.00 63.66 94 GLY A C 1
ATOM 768 O O . GLY A 1 94 ? -8.907 -12.958 6.614 1.00 63.66 94 GLY A O 1
ATOM 769 N N . PHE A 1 95 ? -10.270 -14.511 7.482 1.00 72.94 95 PHE A N 1
ATOM 770 C CA . PHE A 1 95 ? -11.200 -14.535 6.345 1.00 72.94 95 PHE A CA 1
ATOM 771 C C . PHE A 1 95 ? -11.964 -13.212 6.124 1.00 72.94 95 PHE A C 1
ATOM 773 O O . PHE A 1 95 ? -11.936 -12.700 5.003 1.00 72.94 95 PHE A O 1
ATOM 780 N N . PRO A 1 96 ? -12.598 -12.588 7.141 1.00 73.12 96 PRO A N 1
ATOM 781 C CA . PRO A 1 96 ? -13.269 -11.304 6.935 1.00 73.12 96 PRO A CA 1
ATOM 782 C C . PRO A 1 96 ? -12.290 -10.183 6.552 1.00 73.12 96 PRO A C 1
ATOM 784 O O . PRO A 1 96 ? -12.583 -9.397 5.652 1.00 73.12 96 PRO A O 1
ATOM 787 N N . VAL A 1 97 ? -11.094 -10.133 7.151 1.00 73.19 97 VAL A N 1
ATOM 788 C CA . VAL A 1 97 ? -10.057 -9.146 6.786 1.00 73.19 97 VAL A CA 1
ATOM 789 C C . VAL A 1 97 ? -9.515 -9.392 5.372 1.00 73.19 97 VAL A C 1
ATOM 791 O O . VAL A 1 97 ? -9.203 -8.439 4.651 1.00 73.19 97 VAL A O 1
ATOM 794 N N . PHE A 1 98 ? -9.454 -10.652 4.936 1.00 75.06 98 PHE A N 1
ATOM 795 C CA . PHE A 1 98 ? -9.131 -11.002 3.557 1.00 75.06 98 PHE A CA 1
ATOM 796 C C . PHE A 1 98 ? -10.189 -10.490 2.571 1.00 75.06 98 PHE A C 1
ATOM 798 O O . PHE A 1 98 ? -9.820 -9.851 1.588 1.00 75.06 98 PHE A O 1
ATOM 805 N N . ILE A 1 99 ? -11.486 -10.664 2.857 1.00 78.81 99 ILE A N 1
ATOM 806 C CA . ILE A 1 99 ? -12.571 -10.113 2.021 1.00 78.81 99 ILE A CA 1
ATOM 807 C C . ILE A 1 99 ? -12.457 -8.592 1.920 1.00 78.81 99 ILE A C 1
ATOM 809 O O . ILE A 1 99 ? -12.502 -8.039 0.823 1.00 78.81 99 ILE A O 1
ATOM 813 N N . PHE A 1 100 ? -12.244 -7.904 3.042 1.00 78.56 100 PHE A N 1
ATOM 814 C CA . PHE A 1 100 ? -12.034 -6.458 3.022 1.00 78.56 100 PHE A CA 1
ATOM 815 C C . PHE A 1 100 ? -10.816 -6.041 2.192 1.00 78.56 100 PHE A C 1
ATOM 817 O O . PHE A 1 100 ? -10.852 -5.009 1.526 1.00 78.56 100 PHE A O 1
ATOM 824 N N . SER A 1 101 ? -9.755 -6.845 2.206 1.00 76.94 101 SER A N 1
ATOM 825 C CA . SER A 1 101 ? -8.558 -6.591 1.402 1.00 76.94 101 SER A CA 1
ATOM 826 C C . SER A 1 101 ? -8.793 -6.862 -0.086 1.00 76.94 101 SER A C 1
ATOM 828 O O . SER A 1 101 ? -8.283 -6.119 -0.918 1.00 76.94 101 SER A O 1
ATOM 830 N N . LEU A 1 102 ? -9.616 -7.854 -0.442 1.00 80.88 102 LEU A N 1
ATOM 831 C CA . LEU A 1 102 ? -10.069 -8.050 -1.822 1.00 80.88 102 LEU A CA 1
ATOM 832 C C . LEU A 1 102 ? -10.895 -6.858 -2.310 1.00 80.88 102 LEU A C 1
ATOM 834 O O . LEU A 1 102 ? -10.645 -6.354 -3.402 1.00 80.88 102 LEU A O 1
ATOM 838 N N . ILE A 1 103 ? -11.829 -6.369 -1.490 1.00 83.19 103 ILE A N 1
ATOM 839 C CA . ILE A 1 103 ? -12.611 -5.162 -1.791 1.00 83.19 103 ILE A CA 1
ATOM 840 C C . ILE A 1 103 ? -11.670 -3.963 -1.972 1.00 83.19 103 ILE A C 1
ATOM 842 O O . ILE A 1 103 ? -11.806 -3.231 -2.949 1.00 83.19 103 ILE A O 1
ATOM 846 N N . GLU A 1 104 ? -10.668 -3.795 -1.101 1.00 82.69 104 GLU A N 1
ATOM 847 C CA . GLU A 1 104 ? -9.636 -2.754 -1.233 1.00 82.69 104 GLU A CA 1
ATOM 848 C C . GLU A 1 104 ? -8.930 -2.822 -2.597 1.00 82.69 104 GLU A C 1
ATOM 850 O O . GLU A 1 104 ? -8.723 -1.790 -3.239 1.00 82.69 104 GLU A O 1
ATOM 855 N N . TRP A 1 105 ? -8.579 -4.024 -3.067 1.00 79.19 105 TRP A N 1
ATOM 856 C CA . TRP A 1 105 ? -7.899 -4.197 -4.354 1.00 79.19 105 TRP A CA 1
ATOM 857 C C . TRP A 1 105 ? -8.822 -3.927 -5.538 1.00 79.19 105 TRP A C 1
ATOM 859 O O . TRP A 1 105 ? -8.417 -3.228 -6.465 1.00 79.19 105 TRP A O 1
ATOM 869 N N . VAL A 1 106 ? -10.059 -4.427 -5.498 1.00 83.25 106 VAL A N 1
ATOM 870 C CA . VAL A 1 106 ? -11.049 -4.202 -6.562 1.00 83.25 106 VAL A CA 1
ATOM 871 C C . VAL A 1 106 ? -11.371 -2.714 -6.686 1.00 83.25 106 VAL A C 1
ATOM 873 O O . VAL A 1 106 ? -11.299 -2.168 -7.787 1.00 83.25 106 VAL A O 1
ATOM 876 N N . LEU A 1 107 ? -11.643 -2.029 -5.570 1.00 81.75 107 LEU A N 1
ATOM 877 C CA . LEU A 1 107 ? -11.903 -0.587 -5.584 1.00 81.75 107 LEU A CA 1
ATOM 878 C C . LEU A 1 107 ? -10.666 0.200 -6.030 1.00 81.75 107 LEU A C 1
ATOM 880 O O . LEU A 1 107 ? -10.804 1.153 -6.788 1.00 81.75 107 LEU A O 1
ATOM 884 N N . GLY A 1 108 ? -9.457 -0.200 -5.623 1.00 79.44 108 GLY A N 1
ATOM 885 C CA . GLY A 1 108 ? -8.221 0.460 -6.054 1.00 79.44 108 GLY A CA 1
ATOM 886 C C . GLY A 1 108 ? -7.935 0.334 -7.558 1.00 79.44 108 GLY A C 1
ATOM 887 O O . GLY A 1 108 ? -7.392 1.266 -8.161 1.00 79.44 108 GLY A O 1
ATOM 888 N N . LEU A 1 109 ? -8.321 -0.792 -8.169 1.00 80.12 109 LEU A N 1
ATOM 889 C CA . LEU A 1 109 ? -8.174 -1.059 -9.607 1.00 80.12 109 LEU A CA 1
ATOM 890 C C . LEU A 1 109 ? -9.264 -0.400 -10.461 1.00 80.12 109 LEU A C 1
ATOM 892 O O . LEU A 1 109 ? -9.044 -0.152 -11.645 1.00 80.12 109 LEU A O 1
ATOM 896 N N . LEU A 1 110 ? -10.412 -0.075 -9.872 1.00 81.94 110 LEU A N 1
ATOM 897 C CA . LEU A 1 110 ? -11.557 0.524 -10.557 1.00 81.94 110 LEU A CA 1
ATOM 898 C C . LEU A 1 110 ? -11.212 1.802 -11.352 1.00 81.94 110 LEU A C 1
ATOM 900 O O . LEU A 1 110 ? -11.484 1.838 -12.553 1.00 81.94 110 LEU A O 1
ATOM 904 N N . PRO A 1 111 ? -10.555 2.830 -10.776 1.00 78.00 111 PRO A N 1
ATOM 905 C CA . PRO A 1 111 ? -10.142 4.009 -11.542 1.00 78.00 111 PRO A CA 1
ATOM 906 C C . PRO A 1 111 ? -9.062 3.691 -12.581 1.00 78.00 111 PRO A C 1
ATOM 908 O O . PRO A 1 111 ? -8.964 4.385 -13.592 1.00 78.00 111 PRO A O 1
ATOM 911 N N . LEU A 1 112 ? -8.271 2.635 -12.365 1.00 76.62 112 LEU A N 1
ATOM 912 C CA . LEU A 1 112 ? -7.209 2.241 -13.282 1.00 76.62 112 LEU A CA 1
ATOM 913 C C . LEU A 1 112 ? -7.779 1.685 -14.590 1.00 76.62 112 LEU A C 1
ATOM 915 O O . LEU A 1 112 ? -7.164 1.890 -15.625 1.00 76.62 112 LEU A O 1
ATOM 919 N N . TYR A 1 113 ? -8.972 1.085 -14.588 1.00 78.50 11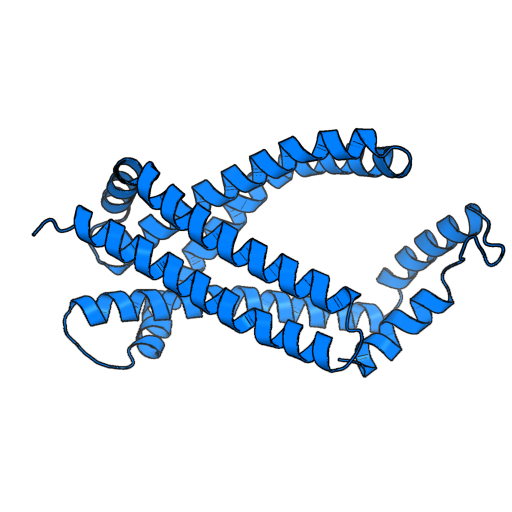3 TYR A N 1
ATOM 920 C CA . TYR A 1 113 ? -9.639 0.660 -15.825 1.00 78.50 113 TYR A CA 1
ATOM 921 C C . TYR A 1 113 ? -9.888 1.836 -16.788 1.00 78.50 113 TYR A C 1
ATOM 923 O O . TYR A 1 113 ? -9.714 1.702 -17.997 1.00 78.50 113 TYR A O 1
ATOM 931 N N . TRP A 1 114 ? -10.226 3.016 -16.255 1.00 78.81 114 TRP A N 1
ATOM 932 C CA . TRP A 1 114 ? -10.470 4.214 -17.064 1.00 78.81 114 TRP A CA 1
ATOM 933 C C . TRP A 1 114 ? -9.206 5.051 -17.313 1.00 78.81 114 TRP A C 1
ATOM 935 O O . TRP A 1 114 ? -9.062 5.663 -18.375 1.00 78.81 114 TRP A O 1
ATOM 945 N N . LEU A 1 115 ? -8.269 5.073 -16.358 1.00 72.81 115 LEU A N 1
ATOM 946 C CA . LEU A 1 115 ? -6.994 5.784 -16.497 1.00 72.81 115 LEU A CA 1
ATOM 947 C C . LEU A 1 115 ? -5.986 5.039 -17.382 1.00 72.81 115 LEU A C 1
ATOM 949 O O . LEU A 1 115 ? -5.244 5.694 -18.110 1.00 72.81 115 LEU A O 1
ATOM 953 N N . ALA A 1 116 ? -5.960 3.703 -17.357 1.00 75.00 116 ALA A N 1
ATOM 954 C CA . ALA A 1 116 ? -4.993 2.881 -18.086 1.00 75.00 116 ALA A CA 1
ATOM 955 C C . ALA A 1 116 ? -4.909 3.199 -19.587 1.00 75.00 116 ALA A C 1
ATOM 957 O O . ALA A 1 116 ? -3.794 3.443 -20.046 1.00 75.00 116 ALA A O 1
ATOM 958 N N . PRO A 1 117 ? -6.011 3.275 -20.365 1.00 75.38 117 PRO A N 1
ATOM 959 C CA . PRO A 1 117 ? -5.909 3.576 -21.794 1.00 75.38 117 PRO A CA 1
ATOM 960 C C . PRO A 1 117 ? -5.344 4.980 -22.061 1.00 75.38 117 PRO A C 1
ATOM 962 O O . PRO A 1 117 ? -4.535 5.161 -22.971 1.00 75.38 117 PRO A O 1
ATOM 965 N N . LYS A 1 118 ? -5.696 5.971 -21.228 1.00 71.94 118 LYS A N 1
ATOM 966 C CA . LYS A 1 118 ? -5.176 7.346 -21.338 1.00 71.94 118 LYS A CA 1
ATOM 967 C C . LYS A 1 118 ? -3.694 7.420 -20.974 1.00 71.94 118 LYS A C 1
ATOM 969 O O . LYS A 1 118 ? -2.917 8.067 -21.672 1.00 71.94 118 LYS A O 1
ATOM 974 N N . MET A 1 119 ? -3.296 6.729 -19.907 1.00 66.88 119 MET A N 1
ATOM 975 C CA . MET A 1 119 ? -1.903 6.651 -19.472 1.00 66.88 119 MET A CA 1
ATOM 976 C C . MET A 1 119 ? -1.041 5.908 -20.489 1.00 66.88 119 MET A C 1
ATOM 978 O O . MET A 1 119 ? 0.068 6.349 -20.755 1.00 66.88 119 MET A O 1
ATOM 982 N N . TYR A 1 120 ? -1.544 4.826 -21.089 1.00 69.94 120 TYR A N 1
ATOM 983 C CA . TYR A 1 120 ? -0.802 4.035 -22.070 1.00 69.94 120 TYR A CA 1
ATOM 984 C C . TYR A 1 120 ? -0.540 4.827 -23.359 1.00 69.94 120 TYR A C 1
ATOM 986 O O . TYR A 1 120 ? 0.587 4.839 -23.853 1.00 69.94 120 TYR A O 1
ATOM 994 N N . GLY A 1 121 ? -1.543 5.570 -23.846 1.00 65.75 121 GLY A N 1
ATOM 995 C CA . GLY A 1 121 ? -1.381 6.476 -24.988 1.00 65.75 121 GLY A CA 1
ATOM 996 C C . GLY A 1 121 ? -0.361 7.589 -24.720 1.00 65.75 121 GLY A C 1
ATOM 997 O O . GLY A 1 121 ? 0.535 7.826 -25.532 1.00 65.75 121 GLY A O 1
ATOM 998 N N . LEU A 1 122 ? -0.428 8.216 -23.540 1.00 65.12 122 LEU A N 1
ATOM 999 C CA . LEU A 1 122 ? 0.547 9.232 -23.136 1.00 65.12 122 LEU A CA 1
ATOM 1000 C C . LEU A 1 122 ? 1.950 8.639 -22.942 1.00 65.12 122 LEU A C 1
ATOM 1002 O O . LEU A 1 122 ? 2.925 9.263 -23.354 1.00 65.12 122 LEU A O 1
ATOM 1006 N N . PHE A 1 123 ? 2.073 7.430 -22.390 1.00 62.69 123 PHE A N 1
ATOM 1007 C CA . PHE A 1 123 ? 3.356 6.765 -22.145 1.00 62.69 123 PHE A CA 1
ATOM 1008 C C . PHE A 1 123 ? 4.085 6.412 -23.448 1.00 62.69 123 PHE A C 1
ATOM 1010 O O . PHE A 1 123 ? 5.270 6.712 -23.583 1.00 62.69 123 PHE A O 1
ATOM 1017 N N . LEU A 1 124 ? 3.368 5.870 -24.440 1.00 63.75 124 LEU A N 1
ATOM 1018 C CA . LEU A 1 124 ? 3.911 5.599 -25.778 1.00 63.75 124 LEU A CA 1
ATOM 1019 C C . LEU A 1 124 ? 4.396 6.879 -26.472 1.00 63.75 124 LEU A C 1
ATOM 1021 O O . LEU A 1 124 ? 5.473 6.885 -27.063 1.00 63.75 124 LEU A O 1
ATOM 1025 N N . SER A 1 125 ? 3.649 7.981 -26.342 1.00 59.75 125 SER A N 1
ATOM 1026 C CA . SER A 1 125 ? 4.041 9.283 -26.909 1.00 59.75 125 SER A CA 1
ATOM 1027 C C . SER A 1 125 ? 5.161 10.001 -26.132 1.00 59.75 125 SER A C 1
ATOM 1029 O O . SER A 1 125 ? 5.861 10.847 -26.689 1.00 59.75 125 SER A O 1
ATOM 1031 N N . SER A 1 126 ? 5.372 9.651 -24.857 1.00 55.66 126 SER A N 1
ATOM 1032 C CA . SER A 1 126 ? 6.337 10.311 -23.961 1.00 55.66 126 SER A CA 1
ATOM 1033 C C . SER A 1 126 ? 7.770 9.796 -24.091 1.00 55.66 126 SER A C 1
ATOM 1035 O O . SER A 1 126 ? 8.680 10.473 -23.616 1.00 55.66 126 SER A O 1
ATOM 1037 N N . PHE A 1 127 ? 8.017 8.659 -24.758 1.00 56.53 127 PHE A N 1
ATOM 1038 C CA . PHE A 1 127 ? 9.383 8.150 -24.986 1.00 56.53 127 PHE A CA 1
ATOM 1039 C C . PHE A 1 127 ? 10.304 9.157 -25.702 1.00 56.53 127 PHE A C 1
ATOM 1041 O O . PHE A 1 127 ? 11.524 9.036 -25.613 1.00 56.53 127 PHE A O 1
ATOM 1048 N N . LEU A 1 128 ? 9.729 10.153 -26.384 1.00 55.28 128 LEU A N 1
ATOM 1049 C CA . LEU A 1 128 ? 10.448 11.202 -27.106 1.00 55.28 128 LEU A CA 1
ATOM 1050 C C . LEU A 1 128 ? 10.430 12.574 -26.406 1.00 55.28 128 LEU A C 1
ATOM 1052 O O . LEU A 1 128 ? 11.216 13.433 -26.787 1.00 55.28 128 LEU A O 1
ATOM 1056 N N . ASN A 1 129 ? 9.579 12.806 -25.394 1.00 59.97 129 ASN A N 1
ATOM 1057 C CA . ASN A 1 129 ? 9.370 14.141 -24.815 1.00 59.97 129 ASN A CA 1
ATOM 1058 C C . ASN A 1 129 ? 9.113 14.111 -23.299 1.00 59.97 129 ASN A C 1
ATOM 1060 O O . ASN A 1 129 ? 8.040 13.731 -22.833 1.00 59.97 129 ASN A O 1
ATOM 1064 N N . TYR A 1 130 ? 10.069 14.636 -22.527 1.00 65.31 130 TYR A N 1
ATOM 1065 C CA . TYR A 1 130 ? 10.018 14.702 -21.057 1.00 65.31 130 TYR A CA 1
ATOM 1066 C C . TYR A 1 130 ? 8.854 15.566 -20.516 1.00 65.31 130 TYR A C 1
ATOM 1068 O O . TYR A 1 130 ? 8.339 15.323 -19.428 1.00 65.31 130 TYR A O 1
ATOM 1076 N N . SER A 1 131 ? 8.383 16.541 -21.305 1.00 69.12 131 SER A N 1
ATOM 1077 C CA . SER A 1 131 ? 7.242 17.417 -20.978 1.00 69.12 131 SER A CA 1
ATOM 1078 C C . SER A 1 131 ? 5.899 16.668 -20.880 1.00 69.12 131 SER A C 1
ATOM 1080 O O . SER A 1 131 ? 5.060 16.976 -20.028 1.00 69.12 131 SER A O 1
ATOM 1082 N N . LEU A 1 132 ? 5.700 15.625 -21.695 1.00 67.06 132 LEU A N 1
ATOM 1083 C CA . LEU A 1 132 ? 4.479 14.809 -21.654 1.00 67.06 132 LEU A CA 1
ATOM 1084 C C . LEU A 1 132 ? 4.415 13.930 -20.396 1.00 67.06 132 LEU A C 1
ATOM 1086 O O . LEU A 1 132 ? 3.331 13.618 -19.907 1.00 67.06 132 LEU A O 1
ATOM 1090 N N . LEU A 1 133 ? 5.567 13.616 -19.800 1.00 68.06 133 LEU A N 1
ATOM 1091 C CA . LEU A 1 133 ? 5.648 12.845 -18.563 1.00 68.06 133 LEU A CA 1
ATOM 1092 C C . LEU A 1 133 ? 5.144 13.649 -17.351 1.00 68.06 133 LEU A C 1
ATOM 1094 O O . LEU A 1 133 ? 4.502 13.090 -16.461 1.00 68.06 133 LEU A O 1
ATOM 1098 N N . LEU A 1 134 ? 5.340 14.974 -17.350 1.00 77.00 134 LEU A N 1
ATOM 1099 C CA . LEU A 1 134 ? 4.795 15.873 -16.323 1.00 77.00 134 LEU A CA 1
ATOM 1100 C C . LEU A 1 134 ? 3.263 15.946 -16.361 1.00 77.00 134 LEU A C 1
ATOM 1102 O O . LEU A 1 134 ? 2.636 16.088 -15.313 1.00 77.00 134 LEU A O 1
ATOM 1106 N N . HIS A 1 135 ? 2.648 15.764 -17.533 1.00 78.19 135 HIS A N 1
ATOM 1107 C CA . HIS A 1 135 ? 1.188 15.690 -17.650 1.00 78.19 135 HIS A CA 1
ATOM 1108 C C . HIS A 1 135 ? 0.603 14.429 -17.008 1.00 78.19 135 HIS A C 1
ATOM 1110 O O . HIS A 1 135 ? -0.569 14.425 -16.644 1.00 78.19 135 HIS A O 1
ATOM 1116 N N . LEU A 1 136 ? 1.402 13.375 -16.827 1.00 75.94 136 LEU A N 1
ATOM 1117 C CA . LEU A 1 136 ? 0.975 12.124 -16.201 1.00 75.94 136 LEU A CA 1
ATOM 1118 C C . LEU A 1 136 ? 0.940 12.225 -14.663 1.00 75.94 136 LEU A C 1
ATOM 1120 O O . LEU A 1 136 ? 0.148 11.541 -14.011 1.00 75.94 136 LEU A O 1
ATOM 1124 N N . VAL A 1 137 ? 1.752 13.118 -14.086 1.00 79.94 137 VAL A N 1
ATOM 1125 C CA . VAL A 1 137 ? 1.870 13.349 -12.636 1.00 79.94 137 VAL A CA 1
ATOM 1126 C C . VAL A 1 137 ? 0.526 13.648 -11.956 1.00 79.94 137 VAL A C 1
ATOM 1128 O O . VAL A 1 137 ? 0.210 12.946 -10.995 1.00 79.94 137 VAL A O 1
ATOM 1131 N N . PRO A 1 138 ? -0.301 14.616 -12.406 1.00 84.62 138 PRO A N 1
ATOM 1132 C CA . PRO A 1 138 ? -1.567 14.917 -11.736 1.00 84.62 138 PRO A CA 1
ATOM 1133 C C . PRO A 1 138 ? -2.551 13.741 -11.756 1.00 84.62 138 PRO A C 1
ATOM 1135 O O . PRO A 1 138 ? -3.248 13.524 -10.768 1.00 84.62 138 PRO A O 1
ATOM 1138 N N . TYR A 1 139 ? -2.578 12.937 -12.826 1.00 80.12 139 TYR A N 1
ATOM 1139 C CA . TYR A 1 139 ? -3.430 11.742 -12.896 1.00 80.12 139 TYR A CA 1
ATOM 1140 C C . TYR A 1 139 ? -2.998 10.676 -11.891 1.00 80.12 139 TYR A C 1
ATOM 1142 O O . TYR A 1 139 ? -3.836 10.114 -11.184 1.00 80.12 139 TYR A O 1
ATOM 1150 N N . VAL A 1 140 ? -1.689 10.431 -11.785 1.00 79.56 140 VAL A N 1
ATOM 1151 C CA . VAL A 1 140 ? -1.136 9.513 -10.781 1.00 79.56 140 VAL A CA 1
ATOM 1152 C C . VAL A 1 140 ? -1.428 10.027 -9.374 1.00 79.56 140 VAL A C 1
ATOM 1154 O O . VAL A 1 140 ? -1.839 9.254 -8.514 1.00 79.56 140 VAL A O 1
ATOM 1157 N N . LEU A 1 141 ? -1.276 11.329 -9.139 1.00 82.31 141 LEU A N 1
ATOM 1158 C CA . LEU A 1 141 ? -1.514 11.938 -7.835 1.00 82.31 141 LEU A CA 1
ATOM 1159 C C . LEU A 1 141 ? -2.994 11.838 -7.430 1.00 82.31 141 LEU A C 1
ATOM 1161 O O . LEU A 1 141 ? -3.291 11.420 -6.311 1.00 82.31 141 LEU A O 1
ATOM 1165 N N . ALA A 1 142 ? -3.922 12.116 -8.348 1.00 82.31 142 ALA A N 1
ATOM 1166 C CA . ALA A 1 142 ? -5.356 11.936 -8.119 1.00 82.31 142 ALA A CA 1
ATOM 1167 C C . ALA A 1 142 ? -5.712 10.470 -7.810 1.00 82.31 142 ALA A C 1
ATOM 1169 O O . ALA A 1 142 ? -6.477 10.194 -6.883 1.00 82.31 142 ALA A O 1
ATOM 1170 N N . TRP A 1 143 ? -5.115 9.520 -8.535 1.00 80.69 143 TRP A N 1
ATOM 1171 C CA . TRP A 1 143 ? -5.309 8.091 -8.284 1.00 80.69 143 TRP A CA 1
ATOM 1172 C C . TRP A 1 143 ? -4.769 7.655 -6.913 1.00 80.69 143 TRP A C 1
ATOM 1174 O O . TRP A 1 143 ? -5.438 6.910 -6.192 1.00 80.69 143 TRP A O 1
ATOM 1184 N N . LEU A 1 144 ? -3.602 8.165 -6.507 1.00 80.19 144 LEU A N 1
ATOM 1185 C CA . LEU A 1 144 ? -3.028 7.903 -5.186 1.00 80.19 144 LEU A CA 1
ATOM 1186 C C . LEU A 1 144 ? -3.911 8.447 -4.057 1.00 80.19 144 LEU A C 1
ATOM 1188 O O . LEU A 1 144 ? -4.127 7.738 -3.072 1.00 80.19 144 LEU A O 1
ATOM 1192 N N . ILE A 1 145 ? -4.457 9.660 -4.207 1.00 82.56 145 ILE A N 1
ATOM 1193 C CA . ILE A 1 145 ? -5.405 10.241 -3.242 1.00 82.56 145 ILE A CA 1
ATOM 1194 C C . ILE A 1 145 ? -6.657 9.365 -3.134 1.00 82.56 145 ILE A C 1
ATOM 1196 O O . ILE A 1 145 ? -7.095 9.054 -2.027 1.00 82.56 145 ILE A O 1
ATOM 1200 N N . TYR A 1 146 ? -7.207 8.919 -4.264 1.00 84.00 146 TYR A N 1
ATOM 1201 C CA . TYR A 1 146 ? -8.375 8.041 -4.274 1.00 84.00 146 TYR A CA 1
ATOM 1202 C C . TYR A 1 146 ? -8.115 6.726 -3.521 1.00 84.00 146 TYR A C 1
ATOM 1204 O O . TYR A 1 146 ? -8.873 6.375 -2.615 1.00 84.00 146 TYR A O 1
ATOM 1212 N N . ILE A 1 147 ? -7.013 6.030 -3.831 1.00 80.81 147 ILE A N 1
ATOM 1213 C CA . ILE A 1 147 ? -6.635 4.788 -3.133 1.00 80.81 147 ILE A CA 1
ATOM 1214 C C . ILE A 1 147 ? -6.462 5.044 -1.636 1.00 80.81 147 ILE A C 1
ATOM 1216 O O . ILE A 1 147 ? -6.884 4.230 -0.814 1.00 80.81 147 ILE A O 1
ATOM 1220 N N . PHE A 1 148 ? -5.833 6.160 -1.274 1.00 80.56 148 PHE A N 1
ATOM 1221 C CA . PHE A 1 148 ? -5.617 6.527 0.117 1.00 80.56 148 PHE A CA 1
ATOM 1222 C C . PHE A 1 148 ? -6.942 6.690 0.881 1.00 80.56 148 PHE A C 1
ATOM 1224 O O . PHE A 1 148 ? -7.094 6.123 1.964 1.00 80.56 148 PHE A O 1
ATOM 1231 N N . ILE A 1 149 ? -7.921 7.381 0.294 1.00 81.25 149 ILE A N 1
ATOM 1232 C CA . ILE A 1 149 ? -9.252 7.570 0.889 1.00 81.25 149 ILE A CA 1
ATOM 1233 C C . ILE A 1 149 ? -9.982 6.229 1.044 1.00 81.25 149 ILE A C 1
ATOM 1235 O O . ILE A 1 149 ? -10.494 5.928 2.124 1.00 81.25 149 ILE A O 1
ATOM 1239 N N . VAL A 1 150 ? -9.989 5.395 -0.002 1.00 82.75 150 VAL A N 1
ATOM 1240 C CA . VAL A 1 150 ? -10.619 4.062 0.034 1.00 82.75 150 VAL A CA 1
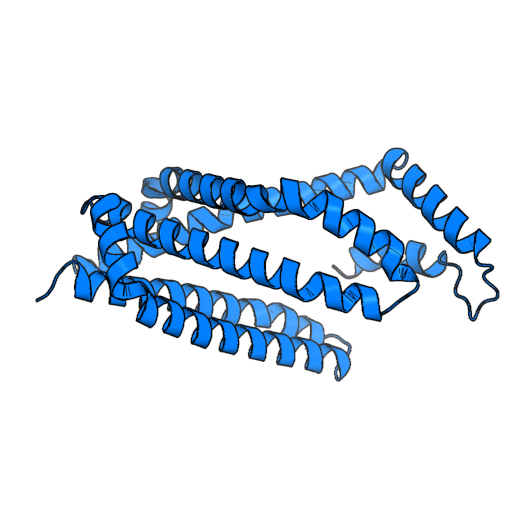ATOM 1241 C C . VAL A 1 150 ? -10.011 3.202 1.143 1.00 82.75 150 VAL A C 1
ATOM 1243 O O . VAL A 1 150 ? -10.738 2.599 1.933 1.00 82.75 150 VAL A O 1
ATOM 1246 N N . ARG A 1 151 ? -8.678 3.187 1.249 1.00 82.62 151 ARG A N 1
ATOM 1247 C CA . ARG A 1 151 ? -7.958 2.460 2.302 1.00 82.62 151 ARG A CA 1
ATOM 1248 C C . ARG A 1 151 ? -8.343 2.927 3.696 1.00 82.62 151 ARG A C 1
ATOM 1250 O O . ARG A 1 151 ? -8.552 2.089 4.569 1.00 82.62 151 ARG A O 1
ATOM 1257 N N . LEU A 1 152 ? -8.443 4.239 3.900 1.00 79.94 152 LEU A N 1
ATOM 1258 C CA . LEU A 1 152 ? -8.797 4.809 5.195 1.00 79.94 152 LEU A CA 1
ATOM 1259 C C . LEU A 1 152 ? -10.211 4.387 5.618 1.00 79.94 152 LEU A C 1
ATOM 1261 O O . LEU A 1 152 ? -10.400 3.913 6.737 1.00 79.94 152 LEU A O 1
ATOM 1265 N N . PHE A 1 153 ? -11.187 4.472 4.711 1.00 80.19 153 PHE A N 1
ATOM 1266 C CA . PHE A 1 153 ? -12.559 4.052 5.004 1.00 80.19 153 PHE A CA 1
ATOM 1267 C C . PHE A 1 153 ? -12.669 2.556 5.304 1.00 80.19 153 PHE A C 1
ATOM 1269 O O . PHE A 1 153 ? -13.294 2.177 6.296 1.00 80.19 153 PHE A O 1
ATOM 1276 N N . LEU A 1 154 ? -12.034 1.705 4.492 1.00 81.44 154 LEU A N 1
ATOM 1277 C CA . LEU A 1 154 ? -12.067 0.257 4.704 1.00 81.44 154 LEU A CA 1
ATOM 1278 C C . LEU A 1 154 ? -11.376 -0.147 6.008 1.00 81.44 154 LEU A C 1
ATOM 1280 O O . LEU A 1 154 ? -11.850 -1.052 6.691 1.00 81.44 154 LEU A O 1
ATOM 1284 N N . LEU A 1 155 ? -10.304 0.542 6.396 1.00 78.88 155 LEU A N 1
ATOM 1285 C CA . LEU A 1 155 ? -9.630 0.298 7.668 1.00 78.88 155 LEU A CA 1
ATOM 1286 C C . LEU A 1 155 ? -10.524 0.649 8.870 1.00 78.88 155 LEU A C 1
ATOM 1288 O O . LEU A 1 155 ? -10.622 -0.134 9.813 1.00 78.88 155 LEU A O 1
ATOM 1292 N N . TYR A 1 156 ? -11.247 1.771 8.819 1.00 77.19 156 TYR A N 1
ATOM 1293 C CA . TYR A 1 156 ? -12.215 2.127 9.865 1.00 77.19 156 TYR A CA 1
ATOM 1294 C C . TYR A 1 156 ? -13.422 1.177 9.908 1.00 77.19 156 TYR A C 1
ATOM 1296 O O . TYR A 1 156 ? -13.911 0.852 10.993 1.00 77.19 156 TYR A O 1
ATOM 1304 N N . MET A 1 157 ? -13.875 0.670 8.757 1.00 77.81 157 MET A N 1
ATOM 1305 C CA . MET A 1 157 ? -14.886 -0.393 8.712 1.00 77.81 157 MET A CA 1
ATOM 1306 C C . MET A 1 157 ? -14.376 -1.694 9.341 1.00 77.81 157 MET A C 1
ATOM 1308 O O . MET A 1 157 ? -15.117 -2.323 10.098 1.00 77.81 157 MET A O 1
ATOM 1312 N N . GLN A 1 158 ? -13.115 -2.069 9.092 1.00 76.50 158 GLN A N 1
ATOM 1313 C CA . GLN A 1 158 ? -12.484 -3.222 9.739 1.00 76.50 158 GLN A CA 1
ATOM 1314 C C . GLN A 1 158 ? -12.454 -3.047 11.262 1.00 76.50 158 GLN A C 1
ATOM 1316 O O . GLN A 1 158 ? -12.845 -3.976 11.962 1.00 76.50 158 GLN A O 1
ATOM 1321 N N . PHE A 1 159 ? -12.106 -1.859 11.781 1.00 77.12 159 PHE A N 1
ATOM 1322 C CA . PHE A 1 159 ? -12.167 -1.576 13.224 1.00 77.12 159 PHE A CA 1
ATOM 1323 C C . PHE A 1 159 ? -13.582 -1.724 13.804 1.00 77.12 159 PHE A C 1
ATOM 1325 O O . PHE A 1 159 ? -13.750 -2.286 14.885 1.00 77.12 159 PHE A O 1
ATOM 1332 N N . GLY A 1 160 ? -14.616 -1.245 13.102 1.00 69.19 160 GLY A N 1
ATOM 1333 C CA . GLY A 1 160 ? -16.014 -1.388 13.540 1.00 69.19 160 GLY A CA 1
ATOM 1334 C C . GLY A 1 160 ? -16.536 -2.822 13.508 1.00 69.19 160 GLY A C 1
ATOM 1335 O O . GLY A 1 160 ? -17.320 -3.216 14.372 1.00 69.19 160 GLY A O 1
ATOM 1336 N N . TYR A 1 161 ? -16.086 -3.615 12.536 1.00 73.25 161 TYR A N 1
ATOM 1337 C CA . TYR A 1 161 ? -16.451 -5.025 12.430 1.00 73.25 161 TYR A CA 1
ATOM 1338 C C . TYR A 1 161 ? -15.754 -5.881 13.494 1.00 73.25 161 TYR A C 1
ATOM 1340 O O . TYR A 1 161 ? -16.408 -6.691 14.145 1.00 73.25 161 TYR A O 1
ATOM 1348 N N . THR A 1 162 ? -14.454 -5.674 13.730 1.00 68.81 162 THR A N 1
ATOM 1349 C CA . THR A 1 162 ? -13.692 -6.452 14.725 1.00 68.81 162 THR A CA 1
ATOM 1350 C C . THR A 1 162 ? -14.058 -6.113 16.170 1.00 68.81 162 THR A C 1
ATOM 1352 O O . THR A 1 162 ? -13.872 -6.945 17.054 1.00 68.81 162 THR A O 1
ATOM 1355 N N . SER A 1 163 ? -14.595 -4.917 16.425 1.00 63.28 163 SER A N 1
ATOM 1356 C CA . SER A 1 163 ? -15.002 -4.463 17.763 1.00 63.28 163 SER A CA 1
ATOM 1357 C C . SER A 1 163 ? -16.482 -4.677 18.094 1.00 63.28 163 SER A C 1
ATOM 1359 O O . SER A 1 163 ? -16.887 -4.415 19.227 1.00 63.28 163 SER A O 1
ATOM 1361 N N . GLY A 1 164 ? -17.291 -5.132 17.133 1.00 67.69 164 GLY A N 1
ATOM 1362 C CA . GLY A 1 164 ? -18.725 -5.372 17.321 1.00 67.69 164 GLY A CA 1
ATOM 1363 C C . GLY A 1 164 ? -19.592 -4.109 17.435 1.00 67.69 164 GLY A C 1
ATOM 1364 O O . GLY A 1 164 ? -20.783 -4.225 17.701 1.00 67.69 164 GLY A O 1
ATOM 1365 N N . THR A 1 165 ? -19.046 -2.906 17.213 1.00 63.31 165 THR A N 1
ATOM 1366 C CA . THR A 1 165 ? -19.791 -1.630 17.302 1.00 63.31 165 THR A CA 1
ATOM 1367 C C . THR A 1 165 ? -20.582 -1.281 16.031 1.00 63.31 165 THR A C 1
ATOM 1369 O O . THR A 1 165 ? -21.240 -0.243 15.977 1.00 63.31 165 THR A O 1
ATOM 1372 N N . GLY A 1 166 ? -20.505 -2.129 14.998 1.00 70.62 166 GLY A N 1
ATOM 1373 C CA . GLY A 1 166 ? -21.161 -1.953 13.700 1.00 70.62 166 GLY A CA 1
ATOM 1374 C C . GLY A 1 166 ? -20.310 -1.169 12.690 1.00 70.62 166 GLY A C 1
ATOM 1375 O O . GLY A 1 166 ? -19.718 -0.139 13.015 1.00 70.62 166 GLY A O 1
ATOM 1376 N N . MET A 1 167 ? -20.260 -1.638 11.434 1.00 74.94 167 MET A N 1
ATOM 1377 C CA . MET A 1 167 ? -19.425 -1.041 10.370 1.00 74.94 167 MET A CA 1
ATOM 1378 C C . MET A 1 167 ? -19.779 0.425 10.076 1.00 74.94 167 MET A C 1
ATOM 1380 O O . MET A 1 167 ? -18.889 1.257 9.903 1.00 74.94 167 MET A O 1
ATOM 1384 N N . PHE A 1 168 ? -21.074 0.752 10.032 1.00 75.19 168 PHE A N 1
ATOM 1385 C CA . PHE A 1 168 ? -21.555 2.084 9.647 1.00 75.19 168 PHE A CA 1
ATOM 1386 C C . PHE A 1 168 ? -21.304 3.147 10.723 1.00 75.19 168 PHE A C 1
ATOM 1388 O O . PHE A 1 168 ? -20.990 4.289 10.394 1.00 75.19 168 PHE A O 1
ATOM 1395 N N . SER A 1 169 ? -21.358 2.764 12.003 1.00 72.50 169 SER A N 1
ATOM 1396 C CA . SER A 1 169 ? -21.034 3.662 13.118 1.00 72.50 169 SER A CA 1
ATOM 1397 C C . SER A 1 169 ? -19.564 4.094 13.063 1.00 72.50 169 SER A C 1
ATOM 1399 O O . SER A 1 169 ? -19.242 5.284 13.116 1.00 72.50 169 SER A O 1
ATOM 1401 N N . SER A 1 170 ? -18.657 3.144 12.815 1.00 74.88 170 SER A N 1
ATOM 1402 C CA . SER A 1 170 ? -17.230 3.440 12.651 1.00 74.88 170 SER A CA 1
ATOM 1403 C C . SER A 1 170 ? -16.916 4.278 11.414 1.00 74.88 170 SER A C 1
ATOM 1405 O O . SER A 1 170 ? -15.986 5.088 11.452 1.00 74.88 170 SER A O 1
ATOM 1407 N N . LEU A 1 171 ? -17.706 4.152 10.344 1.00 76.62 171 LEU A N 1
ATOM 1408 C CA . LEU A 1 171 ? -17.573 5.007 9.165 1.00 76.62 171 LEU A CA 1
ATOM 1409 C C . LEU A 1 171 ? -17.918 6.470 9.483 1.00 76.62 171 LEU A C 1
ATOM 1411 O O . LEU A 1 171 ? -17.208 7.381 9.059 1.00 76.62 171 LEU A O 1
ATOM 1415 N N . PHE A 1 172 ? -18.959 6.704 10.284 1.00 77.25 172 PHE A N 1
ATOM 1416 C CA . PHE A 1 172 ? -19.338 8.054 10.704 1.00 77.25 172 PHE A CA 1
ATOM 1417 C C . PHE A 1 172 ? -18.268 8.694 11.604 1.00 77.25 172 PHE A C 1
ATOM 1419 O O . PHE A 1 172 ? -17.928 9.871 11.455 1.00 77.25 172 PHE A O 1
ATOM 1426 N N . ILE A 1 173 ? -17.655 7.895 12.483 1.00 75.50 173 ILE A N 1
ATOM 1427 C CA . ILE A 1 173 ? -16.513 8.321 13.305 1.00 75.50 173 ILE A CA 1
ATOM 1428 C C . ILE A 1 173 ? -15.304 8.678 12.428 1.00 75.50 173 ILE A C 1
ATOM 1430 O O . ILE A 1 173 ? -14.624 9.671 12.708 1.00 75.50 173 ILE A O 1
ATOM 1434 N N . CYS A 1 174 ? -15.056 7.915 11.355 1.00 76.94 174 CYS A N 1
ATOM 1435 C CA . CYS A 1 174 ? -14.020 8.223 10.367 1.00 76.94 174 CYS A CA 1
ATOM 1436 C C . CYS A 1 174 ? -14.270 9.580 9.704 1.00 76.94 174 CYS A C 1
ATOM 1438 O O . CYS A 1 174 ? -13.350 10.388 9.614 1.00 76.94 174 CYS A O 1
ATOM 1440 N N . LEU A 1 175 ? -15.510 9.858 9.290 1.00 78.19 175 LEU A N 1
ATOM 1441 C CA . LEU A 1 175 ? -15.870 11.115 8.630 1.00 78.19 175 LEU A CA 1
ATOM 1442 C C . LEU A 1 175 ? -15.671 12.324 9.559 1.00 78.19 175 LEU A C 1
ATOM 1444 O O . LEU A 1 175 ? -15.144 13.353 9.143 1.00 78.19 175 LEU A O 1
ATOM 1448 N N . LYS A 1 176 ? -16.003 12.174 10.847 1.00 77.19 176 LYS A N 1
ATOM 1449 C CA . LYS A 1 176 ? -15.792 13.211 11.871 1.00 77.19 176 LYS A CA 1
ATOM 1450 C C . LYS A 1 176 ? -14.319 13.387 12.266 1.00 77.19 176 LYS A C 1
ATOM 1452 O O . LYS A 1 176 ? -13.928 14.461 12.715 1.00 77.19 176 LYS A O 1
ATOM 1457 N N . SER A 1 177 ? -13.501 12.348 12.107 1.00 74.69 177 SER A N 1
ATOM 1458 C CA . SER A 1 177 ? -12.082 12.331 12.507 1.00 74.69 177 SER A CA 1
ATOM 1459 C C . SER A 1 177 ? -11.131 12.350 11.310 1.00 74.69 177 SER A C 1
ATOM 1461 O O . SER A 1 177 ? -9.963 11.988 11.435 1.00 74.69 177 SER A O 1
ATOM 1463 N N . LEU A 1 178 ? -11.626 12.777 10.149 1.00 76.94 178 LEU A N 1
ATOM 1464 C CA . LEU A 1 178 ? -10.926 12.651 8.878 1.00 76.94 178 LEU A CA 1
ATOM 1465 C C . LEU A 1 178 ? -9.647 13.503 8.854 1.00 76.94 178 LEU A C 1
ATOM 1467 O O . LEU A 1 178 ? -8.588 13.013 8.485 1.00 76.94 178 LEU A O 1
ATOM 1471 N N . ILE A 1 179 ? -9.705 14.736 9.366 1.00 77.62 179 ILE A N 1
ATOM 1472 C CA . ILE A 1 179 ? -8.550 15.648 9.453 1.00 77.62 179 ILE A CA 1
ATOM 1473 C C . ILE A 1 179 ? -7.406 15.063 10.311 1.00 77.62 179 ILE A C 1
ATOM 1475 O O . ILE A 1 179 ? -6.295 14.927 9.792 1.00 77.62 179 ILE A O 1
ATOM 1479 N N . PRO A 1 180 ? -7.623 14.667 11.585 1.00 77.88 180 PRO A N 1
ATOM 1480 C CA . PRO A 1 180 ? -6.550 14.086 12.394 1.00 77.88 180 PRO A CA 1
ATOM 1481 C C . PRO A 1 180 ? -6.055 12.734 11.855 1.00 77.88 180 PRO A C 1
ATOM 1483 O O . PRO A 1 180 ? -4.857 12.457 11.921 1.00 77.88 180 PRO A O 1
ATOM 1486 N N . ALA A 1 181 ? -6.931 11.914 11.261 1.00 77.00 181 ALA A N 1
ATOM 1487 C CA . ALA A 1 181 ? -6.536 10.641 10.655 1.00 77.00 181 ALA A CA 1
ATOM 1488 C C . ALA A 1 181 ? -5.631 10.834 9.422 1.00 77.00 181 ALA A C 1
ATOM 1490 O O . ALA A 1 181 ? -4.640 10.111 9.249 1.00 77.00 181 ALA A O 1
ATOM 1491 N N . ILE A 1 182 ? -5.928 11.838 8.592 1.00 81.44 182 ILE A N 1
ATOM 1492 C CA . ILE A 1 182 ? -5.072 12.243 7.472 1.00 81.44 182 ILE A CA 1
ATOM 1493 C C . ILE A 1 182 ? -3.727 12.751 7.989 1.00 81.44 182 ILE A C 1
ATOM 1495 O O . ILE A 1 182 ? -2.695 12.307 7.493 1.00 81.44 182 ILE A O 1
ATOM 1499 N N . GLY A 1 183 ? -3.720 13.617 9.008 1.00 81.81 183 GLY A N 1
ATOM 1500 C CA . GLY A 1 183 ? -2.489 14.180 9.572 1.00 81.81 183 GLY A CA 1
ATOM 1501 C C . GLY A 1 183 ? -1.502 13.105 10.037 1.00 81.81 183 GLY A C 1
ATOM 1502 O O . GLY A 1 183 ? -0.344 13.106 9.619 1.00 81.81 183 GLY A O 1
ATOM 1503 N N . ILE A 1 184 ? -1.976 12.127 10.817 1.00 80.62 184 ILE A N 1
ATOM 1504 C CA . ILE A 1 184 ? -1.158 10.987 11.274 1.00 80.62 184 ILE A CA 1
ATOM 1505 C C . ILE A 1 184 ? -0.595 10.203 10.079 1.00 80.62 184 ILE A C 1
ATOM 1507 O O . ILE A 1 184 ? 0.583 9.843 10.058 1.00 80.62 184 ILE A O 1
ATOM 1511 N N . SER A 1 185 ? -1.426 9.970 9.060 1.00 80.38 185 SER A N 1
ATOM 1512 C CA . SER A 1 185 ? -1.025 9.221 7.866 1.00 80.38 185 SER A CA 1
ATOM 1513 C C . SER A 1 185 ? 0.023 9.957 7.034 1.00 80.38 185 SER A C 1
ATOM 1515 O O . SER A 1 185 ? 0.945 9.324 6.524 1.00 80.38 185 SER A O 1
ATOM 1517 N N . ILE A 1 186 ? -0.095 11.282 6.909 1.00 82.06 186 ILE A N 1
ATOM 1518 C CA . ILE A 1 186 ? 0.870 12.119 6.188 1.00 82.06 186 ILE A CA 1
ATOM 1519 C C . ILE A 1 186 ? 2.208 12.132 6.923 1.00 82.06 186 ILE A C 1
ATOM 1521 O O . ILE A 1 186 ? 3.235 11.937 6.282 1.00 82.06 186 ILE A O 1
ATOM 1525 N N . ILE A 1 187 ? 2.215 12.306 8.248 1.00 83.81 187 ILE A N 1
ATOM 1526 C CA . ILE A 1 187 ? 3.455 12.351 9.040 1.00 83.81 187 ILE A CA 1
ATOM 1527 C C . ILE A 1 187 ? 4.207 11.018 8.938 1.00 83.81 187 ILE A C 1
ATOM 1529 O O . ILE A 1 187 ? 5.397 10.993 8.622 1.00 83.81 187 ILE A O 1
ATOM 1533 N N . LEU A 1 188 ? 3.509 9.899 9.143 1.00 80.56 188 LEU A N 1
ATOM 1534 C CA . LEU A 1 188 ? 4.115 8.568 9.046 1.00 80.56 188 LEU A CA 1
ATOM 1535 C C . LEU A 1 188 ? 4.496 8.207 7.604 1.00 80.56 188 LEU A C 1
ATOM 1537 O O . LEU A 1 188 ? 5.523 7.567 7.375 1.00 80.56 188 LEU A O 1
ATOM 1541 N N . GLY A 1 189 ? 3.703 8.645 6.625 1.00 79.50 189 GLY A N 1
ATOM 1542 C CA . GLY A 1 189 ? 4.011 8.499 5.205 1.00 79.50 189 GLY A CA 1
ATOM 1543 C C . GLY A 1 189 ? 5.266 9.273 4.802 1.00 79.50 189 GLY A C 1
ATOM 1544 O O . GLY A 1 189 ? 6.136 8.716 4.135 1.00 79.50 189 GLY A O 1
ATOM 1545 N N . ALA A 1 190 ? 5.400 10.518 5.262 1.00 82.94 190 ALA A N 1
ATOM 1546 C CA . ALA A 1 190 ? 6.574 11.355 5.043 1.00 82.94 190 ALA A CA 1
ATOM 1547 C C . ALA A 1 190 ? 7.821 10.743 5.695 1.00 82.94 190 ALA A C 1
ATOM 1549 O O . ALA A 1 190 ? 8.854 10.637 5.039 1.00 82.94 190 ALA A O 1
ATOM 1550 N N . ALA A 1 191 ? 7.714 10.249 6.933 1.00 81.25 191 ALA A N 1
ATOM 1551 C CA . ALA A 1 191 ? 8.806 9.539 7.601 1.00 81.25 191 ALA A CA 1
ATOM 1552 C C . ALA A 1 191 ? 9.247 8.288 6.816 1.00 81.25 191 ALA A C 1
ATOM 1554 O O . ALA A 1 191 ? 10.441 8.065 6.604 1.00 81.25 191 ALA A O 1
ATOM 1555 N N . GLY A 1 192 ? 8.287 7.504 6.315 1.00 80.69 192 GLY A N 1
ATOM 1556 C CA . GLY A 1 192 ? 8.569 6.354 5.455 1.00 80.69 192 GLY A CA 1
ATOM 1557 C C . GLY A 1 192 ? 9.237 6.742 4.132 1.00 80.69 192 GLY A C 1
ATOM 1558 O O . GLY A 1 192 ? 10.150 6.051 3.680 1.00 80.69 192 GLY A O 1
ATOM 1559 N N . LEU A 1 193 ? 8.823 7.855 3.524 1.00 81.88 193 LEU A N 1
ATOM 1560 C CA . LEU A 1 193 ? 9.401 8.365 2.281 1.00 81.88 193 LEU A CA 1
ATOM 1561 C C . LEU A 1 193 ? 10.836 8.858 2.486 1.00 81.88 193 LEU A C 1
ATOM 1563 O O . LEU A 1 193 ? 11.710 8.507 1.695 1.00 81.88 193 LEU A O 1
ATOM 1567 N N . VAL A 1 194 ? 11.103 9.596 3.566 1.00 84.75 194 VAL A N 1
ATOM 1568 C CA . VAL A 1 194 ? 12.460 10.027 3.938 1.00 84.75 194 VAL A CA 1
ATOM 1569 C C . VAL A 1 194 ? 13.373 8.818 4.110 1.00 84.75 194 VAL A C 1
ATOM 1571 O O . VAL A 1 194 ? 14.463 8.789 3.545 1.00 84.75 194 VAL A O 1
ATOM 1574 N N . LEU A 1 195 ? 12.914 7.778 4.809 1.00 82.62 195 LEU A N 1
ATOM 1575 C CA . LEU A 1 195 ? 13.689 6.551 4.975 1.00 82.62 195 LEU A CA 1
ATOM 1576 C C . LEU A 1 195 ? 14.002 5.875 3.631 1.00 82.62 195 LEU A C 1
ATOM 1578 O O . LEU A 1 195 ? 15.131 5.435 3.410 1.00 82.62 195 LEU A O 1
ATOM 1582 N N . LEU A 1 196 ? 13.021 5.800 2.725 1.00 81.19 196 LEU A N 1
ATOM 1583 C CA . LEU A 1 196 ? 13.222 5.241 1.386 1.00 81.19 196 LEU A CA 1
ATOM 1584 C C . LEU A 1 196 ? 14.225 6.059 0.571 1.00 81.19 196 LEU A C 1
ATOM 1586 O O . LEU A 1 196 ? 15.074 5.466 -0.094 1.00 81.19 196 LEU A O 1
ATOM 1590 N N . LEU A 1 197 ? 14.166 7.391 0.646 1.00 83.44 197 LEU A N 1
ATOM 1591 C CA . LEU A 1 197 ? 15.133 8.269 -0.011 1.00 83.44 197 LEU A CA 1
ATOM 1592 C C . LEU A 1 197 ? 16.541 8.058 0.547 1.00 83.44 197 LEU A C 1
ATOM 1594 O O . LEU A 1 197 ? 17.469 7.869 -0.232 1.00 83.44 197 LEU A O 1
ATOM 1598 N N . VAL A 1 198 ? 16.700 7.991 1.870 1.00 83.00 198 VAL A N 1
ATOM 1599 C CA . VAL A 1 198 ? 17.992 7.696 2.514 1.00 83.00 198 VAL A CA 1
ATOM 1600 C C . VAL A 1 198 ? 18.530 6.331 2.062 1.00 83.00 198 VAL A C 1
ATOM 1602 O O . VAL A 1 198 ? 19.708 6.205 1.722 1.00 83.00 198 VAL A O 1
ATOM 1605 N N . CYS A 1 199 ? 17.673 5.311 1.969 1.00 79.44 199 CYS A N 1
ATOM 1606 C CA . CYS A 1 199 ? 18.066 3.990 1.464 1.00 79.44 199 CYS A CA 1
ATOM 1607 C C . CYS A 1 199 ? 18.434 4.016 -0.032 1.00 79.44 199 CYS A C 1
ATOM 1609 O O . CYS A 1 199 ? 19.349 3.316 -0.462 1.00 79.44 199 CYS A O 1
ATOM 1611 N N . GLY A 1 200 ? 17.736 4.819 -0.837 1.00 79.19 200 GLY A N 1
ATOM 1612 C CA . GLY A 1 200 ? 18.041 4.996 -2.258 1.00 79.19 200 GLY A CA 1
ATOM 1613 C C . GLY A 1 200 ? 19.382 5.694 -2.472 1.00 79.19 200 GLY A C 1
ATOM 1614 O O . GLY A 1 200 ? 20.219 5.205 -3.226 1.00 79.19 200 GLY A O 1
ATOM 1615 N N . VAL A 1 201 ? 19.609 6.787 -1.744 1.00 82.62 201 VAL A N 1
ATOM 1616 C CA . VAL A 1 201 ? 20.852 7.568 -1.756 1.00 82.62 201 VAL A CA 1
ATOM 1617 C C . VAL A 1 201 ? 22.035 6.699 -1.333 1.00 82.62 201 VAL A C 1
ATOM 1619 O O . VAL A 1 201 ? 23.027 6.611 -2.051 1.00 82.62 201 VAL A O 1
ATOM 1622 N N . THR A 1 202 ? 21.918 5.970 -0.223 1.00 77.06 202 THR A N 1
ATOM 1623 C CA . THR A 1 202 ? 22.986 5.062 0.238 1.00 77.06 202 THR A CA 1
ATOM 1624 C C . THR A 1 202 ? 23.298 3.949 -0.767 1.00 77.06 202 THR A C 1
ATOM 1626 O O . THR A 1 202 ? 24.457 3.560 -0.891 1.00 77.06 202 THR A O 1
ATOM 1629 N N . GLY A 1 203 ? 22.312 3.490 -1.545 1.00 73.06 203 GLY A N 1
ATOM 1630 C CA . GLY A 1 203 ? 22.523 2.539 -2.640 1.00 73.06 203 GLY A CA 1
ATOM 1631 C C . GLY A 1 203 ? 23.353 3.084 -3.809 1.00 73.06 203 GLY A C 1
ATOM 1632 O O . GLY A 1 203 ? 24.014 2.298 -4.485 1.00 73.06 203 GLY A O 1
ATOM 1633 N N . ILE A 1 204 ? 23.344 4.402 -4.034 1.00 75.38 204 ILE A N 1
ATOM 1634 C CA . ILE A 1 204 ? 24.147 5.069 -5.072 1.00 75.38 204 ILE A CA 1
ATOM 1635 C C . ILE A 1 204 ? 25.582 5.289 -4.576 1.00 75.38 204 ILE A C 1
ATOM 1637 O O . ILE A 1 204 ? 26.533 5.027 -5.306 1.00 75.38 204 ILE A O 1
ATOM 1641 N N . TYR A 1 205 ? 25.741 5.742 -3.328 1.00 76.94 205 TYR A N 1
ATOM 1642 C CA . TYR A 1 205 ? 27.051 6.103 -2.772 1.00 76.94 205 TYR A CA 1
ATOM 1643 C C . TYR A 1 205 ? 27.854 4.915 -2.220 1.00 76.94 205 TYR A C 1
ATOM 1645 O O . TYR A 1 205 ? 29.074 5.011 -2.115 1.00 76.94 205 TYR A O 1
ATOM 1653 N N . CYS A 1 206 ? 27.211 3.795 -1.870 1.00 73.81 206 CYS A N 1
ATOM 1654 C CA . CYS A 1 206 ? 27.886 2.627 -1.296 1.00 73.81 206 CYS A CA 1
ATOM 1655 C C . CYS A 1 206 ? 27.489 1.321 -2.010 1.00 73.81 206 CYS A C 1
ATOM 1657 O O . CYS A 1 206 ? 26.784 0.484 -1.436 1.00 73.81 206 CYS A O 1
ATOM 1659 N N . PRO A 1 207 ? 27.912 1.114 -3.270 1.00 73.00 207 PRO A N 1
ATOM 1660 C CA . PRO A 1 207 ? 27.629 -0.128 -3.979 1.00 73.00 207 PRO A CA 1
ATOM 1661 C C . PRO A 1 207 ? 28.336 -1.314 -3.301 1.00 73.00 207 PRO A C 1
ATOM 1663 O O . PRO A 1 207 ? 29.529 -1.265 -3.017 1.00 73.00 207 PRO A O 1
ATOM 1666 N N . GLY A 1 208 ? 27.602 -2.402 -3.037 1.00 75.19 208 GLY A N 1
ATOM 1667 C CA . GLY A 1 208 ? 28.161 -3.645 -2.493 1.00 75.19 208 GLY A CA 1
ATOM 1668 C C . GLY A 1 208 ? 27.302 -4.308 -1.413 1.00 75.19 208 GLY A C 1
ATOM 1669 O O . GLY A 1 208 ? 26.088 -4.111 -1.332 1.00 75.19 208 GLY A O 1
ATOM 1670 N N . LEU A 1 209 ? 27.951 -5.114 -0.570 1.00 74.69 209 LEU A N 1
ATOM 1671 C CA . LEU A 1 209 ? 27.339 -5.795 0.581 1.00 74.69 209 LEU A CA 1
ATOM 1672 C C . LEU A 1 209 ? 26.619 -4.836 1.561 1.00 74.69 209 LEU A C 1
ATOM 1674 O O . LEU A 1 209 ? 25.516 -5.175 1.996 1.00 74.69 209 LEU A O 1
ATOM 1678 N N . PRO A 1 210 ? 27.148 -3.629 1.859 1.00 75.50 210 PRO A N 1
ATOM 1679 C CA . PRO A 1 210 ? 26.466 -2.661 2.720 1.00 75.50 210 PRO A CA 1
ATOM 1680 C C . PRO A 1 210 ? 25.124 -2.186 2.152 1.00 75.50 210 PRO A C 1
ATOM 1682 O O . PRO A 1 210 ? 24.130 -2.178 2.875 1.00 75.50 210 PRO A O 1
ATOM 1685 N N . ALA A 1 211 ? 25.043 -1.880 0.851 1.00 74.62 211 ALA A N 1
ATOM 1686 C CA . ALA A 1 211 ? 23.775 -1.516 0.211 1.00 74.62 211 ALA A CA 1
ATOM 1687 C C . ALA A 1 211 ? 22.742 -2.647 0.282 1.00 74.62 211 ALA A C 1
ATOM 1689 O O . ALA A 1 211 ? 21.555 -2.385 0.481 1.00 74.62 211 ALA A O 1
ATOM 1690 N N . LEU A 1 212 ? 23.171 -3.909 0.154 1.00 72.50 212 LEU A N 1
ATOM 1691 C CA . LEU A 1 212 ? 22.272 -5.054 0.313 1.00 72.50 212 LEU A CA 1
ATOM 1692 C C . LEU A 1 212 ? 21.721 -5.139 1.739 1.00 72.50 212 LEU A C 1
ATOM 1694 O O . LEU A 1 212 ? 20.509 -5.282 1.903 1.00 72.50 212 LEU A O 1
ATOM 1698 N N . LEU A 1 213 ? 22.579 -5.003 2.752 1.00 78.50 213 LEU A N 1
ATOM 1699 C CA . LEU A 1 213 ? 22.164 -5.027 4.157 1.00 78.50 213 LEU A CA 1
ATOM 1700 C C . LEU A 1 213 ? 21.214 -3.875 4.486 1.00 78.50 213 LEU A C 1
ATOM 1702 O O . LEU A 1 213 ? 20.145 -4.119 5.041 1.00 78.50 213 LEU A O 1
ATOM 1706 N N . ILE A 1 214 ? 21.544 -2.647 4.079 1.00 77.94 214 ILE A N 1
ATOM 1707 C CA . ILE A 1 214 ? 20.691 -1.467 4.282 1.00 77.94 214 ILE A CA 1
ATOM 1708 C C . ILE A 1 214 ? 19.329 -1.678 3.618 1.00 77.94 214 ILE A C 1
ATOM 1710 O O . ILE A 1 214 ? 18.288 -1.424 4.224 1.00 77.94 214 ILE A O 1
ATOM 1714 N N . ARG A 1 215 ? 19.308 -2.212 2.394 1.00 72.75 215 ARG A N 1
ATOM 1715 C CA . ARG A 1 215 ? 18.060 -2.462 1.668 1.00 72.75 215 ARG A CA 1
ATOM 1716 C C . ARG A 1 215 ? 17.214 -3.554 2.321 1.00 72.75 215 ARG A C 1
ATOM 1718 O O . ARG A 1 215 ? 15.994 -3.409 2.354 1.00 72.75 215 ARG A O 1
ATOM 1725 N N . GLN A 1 216 ? 17.819 -4.600 2.882 1.00 77.75 216 GLN A N 1
ATOM 1726 C CA . GLN A 1 216 ? 17.079 -5.608 3.652 1.00 77.75 216 GLN A CA 1
ATOM 1727 C C . GLN A 1 216 ? 16.565 -5.048 4.984 1.00 77.75 216 GLN A C 1
ATOM 1729 O O . GLN A 1 216 ? 15.390 -5.229 5.310 1.00 77.75 216 GLN A O 1
ATOM 1734 N N . LEU A 1 217 ? 17.395 -4.288 5.701 1.00 77.00 217 LEU A N 1
ATOM 1735 C CA . LEU A 1 217 ? 17.034 -3.638 6.963 1.00 77.00 217 LEU A CA 1
ATOM 1736 C C . LEU A 1 217 ? 15.950 -2.571 6.779 1.00 77.00 217 LEU A C 1
ATOM 1738 O O . LEU A 1 217 ? 15.109 -2.424 7.657 1.00 77.00 217 LEU A O 1
ATOM 1742 N N . SER A 1 218 ? 15.888 -1.897 5.625 1.00 73.25 218 SER A N 1
ATOM 1743 C CA . SER A 1 218 ? 14.858 -0.892 5.308 1.00 73.25 218 SER A CA 1
ATOM 1744 C C . SER A 1 218 ? 13.421 -1.422 5.404 1.00 73.25 218 SER A C 1
ATOM 1746 O O . SER A 1 218 ? 12.476 -0.658 5.624 1.00 73.25 218 SER A O 1
ATOM 1748 N N . SER A 1 219 ? 13.244 -2.742 5.291 1.00 72.88 219 SER A N 1
ATOM 1749 C CA . SER A 1 219 ? 11.942 -3.380 5.457 1.00 72.88 219 SER A CA 1
ATOM 1750 C C . SER A 1 219 ? 11.424 -3.295 6.899 1.00 72.88 219 SER A C 1
ATOM 1752 O O . SER A 1 219 ? 10.219 -3.125 7.089 1.00 72.88 219 SER A O 1
ATOM 1754 N N . LEU A 1 220 ? 12.311 -3.312 7.903 1.00 74.31 220 LEU A N 1
ATOM 1755 C CA . LEU A 1 220 ? 11.937 -3.324 9.319 1.00 74.31 220 LEU A CA 1
ATOM 1756 C C . LEU A 1 220 ? 11.292 -2.003 9.768 1.00 74.31 220 LEU A C 1
ATOM 1758 O O . LEU A 1 220 ? 10.145 -2.043 10.227 1.00 74.31 220 LEU A O 1
ATOM 1762 N N . PRO A 1 221 ? 11.904 -0.815 9.579 1.00 74.12 221 PRO A N 1
ATOM 1763 C CA . PRO A 1 221 ? 11.248 0.425 9.971 1.00 74.12 221 PRO A CA 1
ATOM 1764 C C . PRO A 1 221 ? 9.975 0.674 9.156 1.00 74.12 221 PRO A C 1
ATOM 1766 O O . PRO A 1 221 ? 8.999 1.185 9.693 1.00 74.12 221 PRO A O 1
ATOM 1769 N N . SER A 1 222 ? 9.922 0.242 7.887 1.00 71.69 222 SER A N 1
ATOM 1770 C CA . SER A 1 222 ? 8.691 0.321 7.086 1.00 71.69 222 SER A CA 1
ATOM 1771 C C . SER A 1 222 ? 7.544 -0.481 7.711 1.00 71.69 222 SER A C 1
ATOM 1773 O O . SER A 1 222 ? 6.402 -0.013 7.730 1.00 71.69 222 SER A O 1
ATOM 1775 N N . THR A 1 223 ? 7.821 -1.677 8.240 1.00 73.62 223 THR A N 1
ATOM 1776 C CA . THR A 1 223 ? 6.809 -2.466 8.959 1.00 73.62 223 THR A CA 1
ATOM 1777 C C . THR A 1 223 ? 6.408 -1.828 10.286 1.00 73.62 223 THR A C 1
ATOM 1779 O O . THR A 1 223 ? 5.213 -1.767 10.575 1.00 73.62 223 THR A O 1
ATOM 1782 N N . LEU A 1 224 ? 7.362 -1.266 11.033 1.00 76.12 224 LEU A N 1
ATOM 1783 C CA . LEU A 1 224 ? 7.088 -0.566 12.289 1.00 76.12 224 LEU A CA 1
ATOM 1784 C C . LEU A 1 224 ? 6.228 0.682 12.072 1.00 76.12 224 LEU A C 1
ATOM 1786 O O . LEU A 1 224 ? 5.229 0.848 12.761 1.00 76.12 224 LEU A O 1
ATOM 1790 N N . PHE A 1 225 ? 6.528 1.514 11.071 1.00 74.25 225 PHE A N 1
ATOM 1791 C CA . PHE A 1 225 ? 5.707 2.689 10.754 1.00 74.25 225 PHE A CA 1
ATOM 1792 C C . PHE A 1 225 ? 4.292 2.317 10.313 1.00 74.25 225 PHE A C 1
ATOM 1794 O O . PHE A 1 225 ? 3.340 3.010 10.661 1.00 74.25 225 PHE A O 1
ATOM 1801 N N . LYS A 1 226 ? 4.125 1.206 9.584 1.00 73.31 226 LYS A N 1
ATOM 1802 C CA . LYS A 1 226 ? 2.790 0.692 9.238 1.00 73.31 226 LYS A CA 1
ATOM 1803 C C . LYS A 1 226 ? 2.024 0.246 10.477 1.00 73.31 226 LYS A C 1
ATOM 1805 O O . LYS A 1 226 ? 0.862 0.609 10.621 1.00 73.31 226 LYS A O 1
ATOM 1810 N N . MET A 1 227 ? 2.668 -0.512 11.363 1.00 76.69 227 MET A N 1
ATOM 1811 C CA . MET A 1 227 ? 2.071 -0.943 12.627 1.00 76.69 227 MET A CA 1
ATOM 1812 C C . MET A 1 227 ? 1.692 0.258 13.498 1.00 76.69 227 MET A C 1
ATOM 1814 O O . MET A 1 227 ? 0.574 0.317 14.002 1.00 76.69 227 MET A O 1
ATOM 1818 N N . TRP A 1 228 ? 2.582 1.243 13.605 1.00 76.94 228 TRP A N 1
ATOM 1819 C CA . TRP A 1 228 ? 2.350 2.466 14.366 1.00 76.94 228 TRP A CA 1
ATOM 1820 C C . TRP A 1 228 ? 1.236 3.325 13.758 1.00 76.94 228 TRP A C 1
ATOM 1822 O O . TRP A 1 228 ? 0.416 3.884 14.478 1.00 76.94 228 TRP A O 1
ATOM 1832 N N . GLY A 1 229 ? 1.132 3.381 12.430 1.00 75.88 229 GLY A N 1
ATOM 1833 C CA . GLY A 1 229 ? 0.013 4.046 11.763 1.00 75.88 229 GLY A CA 1
ATOM 1834 C C . GLY A 1 229 ? -1.325 3.398 12.089 1.00 75.88 229 GLY A C 1
ATOM 1835 O O . GLY A 1 229 ? -2.276 4.098 12.432 1.00 75.88 229 GLY A O 1
ATOM 1836 N N . ILE A 1 230 ? -1.381 2.065 12.056 1.00 77.12 230 ILE A N 1
ATOM 1837 C CA . ILE A 1 230 ? -2.591 1.309 12.399 1.00 77.12 230 ILE A CA 1
ATOM 1838 C C . ILE A 1 230 ? -2.953 1.515 13.877 1.00 77.12 230 ILE A C 1
ATOM 1840 O O . ILE A 1 230 ? -4.115 1.787 14.179 1.00 77.12 230 ILE A O 1
ATOM 1844 N N . SER A 1 231 ? -1.985 1.447 14.796 1.00 75.94 231 SER A N 1
ATOM 1845 C CA . SER A 1 231 ? -2.248 1.635 16.228 1.00 75.94 231 SER A CA 1
ATOM 1846 C C . SER A 1 231 ? -2.659 3.072 16.563 1.00 75.94 231 SER A C 1
ATOM 1848 O O . SER A 1 231 ? -3.616 3.272 17.309 1.00 75.94 231 SER A O 1
ATOM 1850 N N . ALA A 1 232 ? -2.021 4.082 15.968 1.00 76.88 232 ALA A N 1
ATOM 1851 C CA . ALA A 1 232 ? -2.379 5.486 16.166 1.00 76.88 232 ALA A CA 1
ATOM 1852 C C . ALA A 1 232 ? -3.800 5.790 15.660 1.00 76.88 232 ALA A C 1
ATOM 1854 O O . ALA A 1 232 ? -4.579 6.450 16.352 1.00 76.88 232 ALA A O 1
ATOM 1855 N N . GLN A 1 233 ? -4.175 5.259 14.492 1.00 79.44 233 GLN A N 1
ATOM 1856 C CA . GLN A 1 233 ? -5.540 5.384 13.973 1.00 79.44 233 GLN A CA 1
ATOM 1857 C C . GLN A 1 233 ? -6.559 4.617 14.824 1.00 79.44 233 GLN A C 1
ATOM 1859 O O . GLN A 1 233 ? -7.663 5.117 15.048 1.00 79.44 233 GLN A O 1
ATOM 1864 N N . TYR A 1 234 ? -6.182 3.457 15.369 1.00 74.38 234 TYR A N 1
ATOM 1865 C CA . TYR A 1 234 ? -7.018 2.711 16.309 1.00 74.38 234 TYR A CA 1
ATOM 1866 C C . TYR A 1 234 ? -7.243 3.480 17.619 1.00 74.38 234 TYR A C 1
ATOM 1868 O O . TYR A 1 234 ? -8.375 3.565 18.093 1.00 74.38 234 TYR A O 1
ATOM 1876 N N . HIS A 1 235 ? -6.205 4.107 18.181 1.00 78.06 235 HIS A N 1
ATOM 1877 C CA . HIS A 1 235 ? -6.332 4.969 19.361 1.00 78.06 235 HIS A CA 1
ATOM 1878 C C . HIS A 1 235 ? -7.219 6.191 19.092 1.00 78.06 235 HIS A C 1
ATOM 1880 O O . HIS A 1 235 ? -8.075 6.525 19.919 1.00 78.06 235 HIS A O 1
ATOM 1886 N N . LEU A 1 236 ? -7.066 6.825 17.924 1.00 76.50 236 LEU A N 1
ATOM 1887 C CA . LEU A 1 236 ? -7.918 7.937 17.505 1.00 76.50 236 LEU A CA 1
ATOM 1888 C C . LEU A 1 236 ? -9.384 7.495 17.403 1.00 76.50 236 LEU A C 1
ATOM 1890 O O . LEU A 1 236 ? -10.258 8.145 17.975 1.00 76.50 236 LEU A O 1
ATOM 1894 N N . TRP A 1 237 ? -9.652 6.364 16.745 1.00 77.69 237 TRP A N 1
ATOM 1895 C CA . TRP A 1 237 ? -10.994 5.786 16.670 1.00 77.69 237 TRP A CA 1
ATOM 1896 C C . TRP A 1 237 ? -11.548 5.455 18.065 1.00 77.69 237 TRP A C 1
ATOM 1898 O O . TRP A 1 237 ? -12.663 5.867 18.386 1.00 77.69 237 TRP A O 1
ATOM 1908 N N . ARG A 1 238 ? -10.754 4.815 18.934 1.00 73.06 238 ARG A N 1
ATOM 1909 C CA . ARG A 1 238 ? -11.139 4.456 20.310 1.00 73.06 238 ARG A CA 1
ATOM 1910 C C . ARG A 1 238 ? -11.590 5.670 21.118 1.00 73.06 238 ARG A C 1
ATOM 1912 O O . ARG A 1 238 ? -12.649 5.610 21.734 1.00 73.06 238 ARG A O 1
ATOM 1919 N N . SER A 1 239 ? -10.815 6.758 21.098 1.00 77.75 239 SER A N 1
ATOM 1920 C CA . SER A 1 239 ? -11.134 7.986 21.848 1.00 77.75 239 SER A CA 1
ATOM 1921 C C . SER A 1 239 ? -12.456 8.641 21.431 1.00 77.75 239 SER A C 1
ATOM 1923 O O . SER A 1 239 ? -13.037 9.405 22.196 1.00 77.75 239 SER A O 1
ATOM 1925 N N . LYS A 1 240 ? -12.938 8.353 20.216 1.00 76.62 240 LYS A N 1
ATOM 1926 C CA . LYS A 1 240 ? -14.186 8.899 19.669 1.00 76.62 240 LYS A CA 1
ATOM 1927 C C . LYS A 1 240 ? -15.356 7.919 19.752 1.00 76.62 240 LYS A C 1
ATOM 1929 O O . LYS A 1 240 ? -16.487 8.369 19.897 1.00 76.62 240 LYS A O 1
ATOM 1934 N N . ALA A 1 241 ? -15.095 6.616 19.651 1.00 69.88 241 ALA A N 1
ATOM 1935 C CA . ALA A 1 241 ? -16.105 5.562 19.753 1.00 69.88 241 ALA A CA 1
ATOM 1936 C C . ALA A 1 241 ? -16.559 5.318 21.201 1.00 69.88 241 ALA A C 1
ATOM 1938 O O . ALA A 1 241 ? -17.721 5.000 21.432 1.00 69.88 241 ALA A O 1
ATOM 1939 N N . PHE A 1 242 ? -15.652 5.485 22.167 1.00 68.19 242 PHE A N 1
ATOM 1940 C CA . PHE A 1 242 ? -15.920 5.324 23.595 1.00 68.19 242 PHE A CA 1
ATOM 1941 C C . PHE A 1 242 ? -15.373 6.542 24.350 1.00 68.19 242 PHE A C 1
ATOM 1943 O O . PHE A 1 242 ? -14.272 6.458 24.903 1.00 68.19 242 PHE A O 1
ATOM 1950 N N . PRO A 1 243 ? -16.076 7.689 24.327 1.00 62.34 243 PRO A N 1
ATOM 1951 C CA . PRO A 1 243 ? -15.720 8.803 25.195 1.00 62.34 243 PRO A CA 1
ATOM 1952 C C . PRO A 1 243 ? -15.850 8.332 26.650 1.00 62.34 243 PRO A C 1
ATOM 1954 O O . PRO A 1 243 ? -16.919 7.873 27.051 1.00 62.34 243 PRO A O 1
ATOM 1957 N N . GLN A 1 244 ? -14.733 8.349 27.383 1.00 48.78 244 GLN A N 1
ATOM 1958 C CA . GLN A 1 244 ? -14.728 8.198 28.840 1.00 48.78 244 GLN A CA 1
ATOM 1959 C C . GLN A 1 244 ? -15.186 9.498 29.491 1.00 48.78 244 GLN A C 1
ATOM 1961 O O . GLN A 1 244 ? -14.839 10.568 28.937 1.00 48.78 244 GLN A O 1
#

Sequence (244 aa):
MYGFIRSAIVPILLRYPDKDAGGSGMGRLLYYVEGQFSLDTDPTIRTWLWMFLGFVVLRLLLSPFIRAGLLHELHQERKGERGLFFFPGMKLYGFPVFIFSLIEWVLGLLPLYWLAPKMYGLFLSSFLNYSLLLHLVPYVLAWLIYIFIVRLFLLYMQFGYTSGTGMFSSLFICLKSLIPAIGISIILGAAGLVLLLVCGVTGIYCPGLPALLIRQLSSLPSTLFKMWGISAQYHLWRSKAFPQ

Foldseek 3Di:
DVVCCVVPPVVLVVLQQDVVNVDDPVSNVVSVVVVVVCCPPPVVNVVVVVVVVVVVVVCLLVVLLQVQLLLLCLLCVVVVDDDSSSVVSSVPCSVVSSVLSVVLVVQLCVVVVVVVVVVVVLVVVCVVPVVSVVVVVVVVVVSVVSSVVSVLLSLQLSNCVSNVVHSVVSSVLCVVCVVVLVVLVVVLVVVLVVLVVVLVVCCVVPPDPVNVVSVVCNVVVVVVSVSVSSSVVSVSSCCRSDPD

Radius of gyration: 22.92 Å; chains: 1; bounding box: 50×40×66 Å